Protein AF-A0A9D6L7Z1-F1 (afdb_monomer)

Mean predicted aligned error: 3.45 Å

Structure (mmCIF, N/CA/C/O backbone):
data_AF-A0A9D6L7Z1-F1
#
_entry.id   AF-A0A9D6L7Z1-F1
#
loop_
_atom_site.group_PDB
_atom_site.id
_atom_site.type_symbol
_atom_site.label_atom_id
_atom_site.label_alt_id
_atom_site.label_comp_id
_atom_site.label_asym_id
_atom_site.label_entity_id
_atom_site.label_seq_id
_atom_site.pdbx_PDB_ins_code
_atom_site.Cartn_x
_atom_site.Cartn_y
_atom_site.Cartn_z
_atom_site.occupancy
_atom_site.B_iso_or_equiv
_atom_site.auth_seq_id
_atom_site.auth_comp_id
_atom_site.auth_asym_id
_atom_site.auth_atom_id
_atom_site.pdbx_PDB_model_num
ATOM 1 N N . MET A 1 1 ? -1.673 -18.788 1.145 1.00 62.75 1 MET A N 1
ATOM 2 C CA . MET A 1 1 ? -3.106 -18.421 1.260 1.00 62.75 1 MET A CA 1
ATOM 3 C C . MET A 1 1 ? -3.206 -17.259 2.240 1.00 62.75 1 MET A C 1
ATOM 5 O O . MET A 1 1 ? -2.468 -17.287 3.218 1.00 62.75 1 MET A O 1
ATOM 9 N N . LYS A 1 2 ? -4.026 -16.230 1.973 1.00 84.19 2 LYS A N 1
ATOM 10 C CA . LYS A 1 2 ? -4.143 -15.068 2.875 1.00 84.19 2 LYS A CA 1
ATOM 11 C C . LYS A 1 2 ? -4.734 -15.509 4.226 1.00 84.19 2 LYS A C 1
ATOM 13 O O . LYS A 1 2 ? -5.702 -16.272 4.204 1.00 84.19 2 LYS A O 1
ATOM 18 N N . PRO A 1 3 ? -4.199 -15.071 5.382 1.00 86.75 3 PRO A N 1
ATOM 19 C CA . PRO A 1 3 ? -4.782 -15.421 6.671 1.00 86.75 3 PRO A CA 1
ATOM 20 C C . PRO A 1 3 ? -6.172 -14.783 6.804 1.00 86.75 3 PRO A C 1
ATOM 22 O O . PRO A 1 3 ? -6.303 -13.556 6.823 1.00 86.75 3 PRO A O 1
ATOM 25 N N . GLY A 1 4 ? -7.211 -15.616 6.871 1.00 80.31 4 GLY A N 1
ATOM 26 C CA . GLY A 1 4 ? -8.593 -15.153 6.976 1.00 80.31 4 GLY A CA 1
ATOM 27 C C . GLY A 1 4 ? -8.898 -14.505 8.328 1.00 80.31 4 GLY A C 1
ATOM 28 O O . GLY A 1 4 ? -8.310 -14.858 9.349 1.00 80.31 4 GLY A O 1
ATOM 29 N N . ILE A 1 5 ? -9.854 -13.577 8.336 1.00 90.31 5 ILE A N 1
ATOM 30 C CA . ILE A 1 5 ? -10.494 -13.053 9.547 1.00 90.31 5 ILE A CA 1
ATOM 31 C C . ILE A 1 5 ? -12.009 -13.021 9.338 1.00 90.31 5 ILE A C 1
ATOM 33 O O . ILE A 1 5 ? -12.491 -1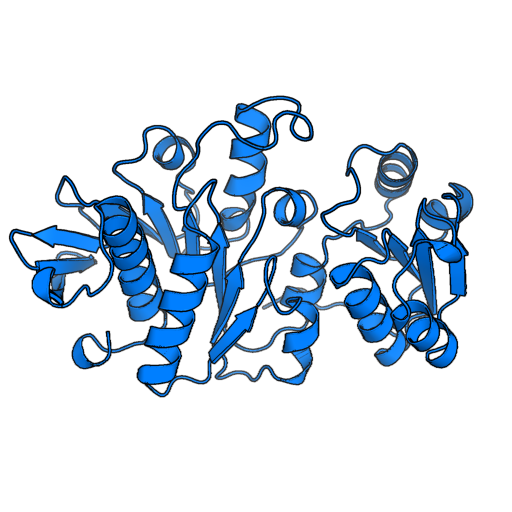2.619 8.279 1.00 90.31 5 ILE A O 1
ATOM 37 N N . LYS A 1 6 ? -12.766 -13.440 10.355 1.00 93.62 6 LYS A N 1
ATOM 38 C CA . LYS A 1 6 ? -14.223 -13.291 10.403 1.00 93.62 6 LYS A CA 1
ATOM 39 C C . LYS A 1 6 ? -14.561 -12.075 11.270 1.00 93.62 6 LYS A C 1
ATOM 41 O O . LYS A 1 6 ? -14.207 -12.067 12.446 1.00 93.62 6 LYS A O 1
ATOM 46 N N . LEU A 1 7 ? -15.206 -11.065 10.677 1.00 97.50 7 LEU A N 1
ATOM 47 C CA . LEU A 1 7 ? -15.599 -9.823 11.366 1.00 97.50 7 LEU A CA 1
ATOM 48 C C . LEU A 1 7 ? -16.952 -9.924 12.079 1.00 97.50 7 LEU A C 1
ATOM 50 O O . LEU A 1 7 ? -17.185 -9.194 13.034 1.00 97.50 7 LEU A O 1
ATOM 54 N N . GLU A 1 8 ? -17.827 -10.829 11.645 1.00 98.00 8 GLU A N 1
ATOM 55 C CA . GLU A 1 8 ? -19.147 -11.013 12.252 1.00 98.00 8 GLU A CA 1
ATOM 56 C C . GLU A 1 8 ? -19.029 -11.302 13.758 1.00 98.00 8 GLU A C 1
ATOM 58 O O . GLU A 1 8 ? -18.320 -12.224 14.174 1.00 98.00 8 GLU A O 1
ATOM 63 N N . GLY A 1 9 ? -19.713 -10.486 14.564 1.00 97.81 9 GLY A N 1
ATOM 64 C CA . GLY A 1 9 ? -19.714 -10.546 16.026 1.00 97.81 9 GLY A CA 1
ATOM 65 C C . GLY A 1 9 ? -18.452 -9.999 16.705 1.00 97.81 9 GLY A C 1
ATOM 66 O O . GLY A 1 9 ? -18.398 -9.979 17.933 1.00 97.81 9 GLY A O 1
ATOM 67 N N . LYS A 1 10 ? -17.434 -9.553 15.955 1.00 98.19 10 LYS A N 1
ATOM 68 C CA . LYS A 1 10 ? -16.227 -8.940 16.531 1.00 98.19 10 LYS A CA 1
ATOM 69 C C . LYS A 1 10 ? -16.490 -7.506 16.962 1.00 98.19 10 LYS A C 1
ATOM 71 O O . LYS A 1 10 ? -17.154 -6.756 16.251 1.00 98.19 10 LYS A O 1
ATOM 76 N N . ARG A 1 11 ? -15.907 -7.110 18.090 1.00 98.44 11 ARG A N 1
ATOM 77 C CA . ARG A 1 11 ? -15.834 -5.713 18.529 1.00 98.44 11 ARG A CA 1
ATOM 78 C C . ARG A 1 11 ? -14.678 -5.038 17.805 1.00 98.44 11 ARG A C 1
ATOM 80 O O . ARG A 1 11 ? -13.523 -5.430 17.995 1.00 98.44 11 ARG A O 1
ATOM 87 N N . VAL A 1 12 ? -15.004 -4.090 16.933 1.00 98.75 12 VAL A N 1
ATOM 88 C CA . VAL A 1 12 ? -14.027 -3.379 16.106 1.00 98.75 12 VAL A CA 1
ATOM 89 C C . VAL A 1 12 ? -14.049 -1.904 16.465 1.00 98.75 12 VAL A C 1
ATOM 91 O O . VAL A 1 12 ? -15.078 -1.247 16.331 1.00 98.75 12 VAL A O 1
ATOM 94 N N . LEU A 1 13 ? -12.899 -1.365 16.853 1.00 98.75 13 LEU A N 1
ATOM 95 C CA . LEU A 1 13 ? -12.723 0.074 17.013 1.00 98.75 13 LEU A CA 1
ATOM 96 C C . LEU A 1 13 ? -12.047 0.660 15.782 1.00 98.75 13 LEU A C 1
ATOM 98 O O . LEU A 1 13 ? -11.005 0.173 15.359 1.00 98.75 13 LEU A O 1
ATOM 102 N N . VAL A 1 14 ? -12.602 1.729 15.229 1.00 98.62 14 VAL A N 1
ATOM 103 C CA . VAL A 1 14 ? -11.965 2.521 14.175 1.00 98.62 14 VAL A CA 1
ATOM 104 C C . VAL A 1 14 ? -11.541 3.861 14.755 1.00 98.62 14 VAL A C 1
ATOM 106 O O . VAL A 1 14 ? -12.370 4.583 15.303 1.00 98.62 14 VAL A O 1
ATOM 109 N N . VAL A 1 15 ? -10.254 4.186 14.644 1.00 98.19 15 VAL A N 1
ATOM 110 C CA . VAL A 1 15 ? -9.661 5.397 15.227 1.00 98.19 15 VAL A CA 1
ATOM 111 C C . VAL A 1 15 ? -9.303 6.380 14.114 1.00 98.19 15 VAL A C 1
ATOM 113 O O . VAL A 1 15 ? -8.518 6.059 13.216 1.00 98.19 15 VAL A O 1
ATOM 116 N N . GLY A 1 16 ? -9.869 7.584 14.193 1.00 96.62 16 GLY A N 1
ATOM 117 C CA . GLY A 1 16 ? -9.803 8.639 13.186 1.00 96.62 16 GLY A CA 1
ATOM 118 C C . GLY A 1 16 ? -10.866 8.458 12.102 1.00 96.62 16 GLY A C 1
ATOM 119 O O . GLY A 1 16 ? -10.934 7.400 11.482 1.00 96.62 16 GLY A O 1
ATOM 120 N N . LEU A 1 17 ? -11.660 9.497 11.841 1.00 95.19 17 LEU A N 1
ATOM 121 C CA . LEU A 1 17 ? -12.853 9.505 10.981 1.00 95.19 17 LEU A CA 1
ATOM 122 C C . LEU A 1 17 ? -12.726 10.470 9.797 1.00 95.19 17 LEU A C 1
ATOM 124 O O . LEU A 1 17 ? -13.699 11.039 9.302 1.00 95.19 17 LEU A O 1
ATOM 128 N N . ALA A 1 18 ? -11.508 10.595 9.272 1.00 93.06 18 ALA A N 1
ATOM 129 C CA . ALA A 1 18 ? -11.313 11.057 7.904 1.00 93.06 18 ALA A CA 1
ATOM 130 C C . ALA A 1 18 ? -11.847 10.009 6.897 1.00 93.06 18 ALA A C 1
ATOM 132 O O . ALA A 1 18 ? -12.441 8.993 7.260 1.00 93.06 18 ALA A O 1
ATOM 133 N N . ARG A 1 19 ? -11.581 10.212 5.602 1.00 93.06 19 ARG A N 1
ATOM 134 C CA . ARG A 1 19 ? -12.080 9.352 4.513 1.00 93.06 19 ARG A CA 1
ATOM 135 C C . ARG A 1 19 ? -11.830 7.847 4.728 1.00 93.06 19 ARG A C 1
ATOM 137 O O . ARG A 1 19 ? -12.739 7.044 4.544 1.00 93.06 19 ARG A O 1
ATOM 144 N N . THR A 1 20 ? -10.613 7.463 5.115 1.00 94.06 20 THR A N 1
ATOM 145 C CA . THR A 1 20 ? -10.222 6.052 5.310 1.00 94.06 20 THR A CA 1
ATOM 146 C C . THR A 1 20 ? -10.907 5.413 6.521 1.00 94.06 20 THR A C 1
ATOM 148 O O . THR A 1 20 ? -11.317 4.254 6.458 1.00 94.06 20 THR A O 1
ATOM 151 N N . GLY A 1 21 ? -11.069 6.173 7.605 1.00 96.38 21 GLY A N 1
ATOM 152 C CA . GLY A 1 21 ? -11.739 5.711 8.816 1.00 96.38 21 GLY A CA 1
ATOM 153 C C . GLY A 1 21 ? -13.217 5.440 8.592 1.00 96.38 21 GLY A C 1
ATOM 154 O O . GLY A 1 21 ? -13.691 4.344 8.880 1.00 96.38 21 GLY A O 1
ATOM 155 N N . VAL A 1 22 ? -13.925 6.392 7.976 1.00 96.56 22 VAL A N 1
ATOM 156 C CA . VAL A 1 22 ? -15.344 6.222 7.625 1.00 96.56 22 VAL A CA 1
ATOM 157 C C . VAL A 1 22 ? -15.540 4.976 6.756 1.00 96.56 22 VAL A C 1
ATOM 159 O O . VAL A 1 22 ? -16.360 4.119 7.082 1.00 96.56 22 VAL A O 1
ATOM 162 N N . ALA A 1 23 ? -14.730 4.814 5.703 1.00 97.00 23 ALA A N 1
ATOM 163 C CA . ALA A 1 23 ? -14.803 3.645 4.828 1.00 97.00 23 ALA A CA 1
ATOM 164 C C . ALA A 1 23 ? -14.547 2.322 5.578 1.00 97.00 23 ALA A C 1
ATOM 166 O O . ALA A 1 23 ? -15.254 1.341 5.352 1.00 97.00 23 ALA A O 1
ATOM 167 N N . SER A 1 24 ? -13.579 2.298 6.499 1.00 98.12 24 SER A N 1
ATOM 168 C CA . SER A 1 24 ? -13.260 1.110 7.304 1.00 98.12 24 SER A CA 1
ATOM 169 C C . SER A 1 24 ? -14.384 0.749 8.277 1.00 98.12 24 SER A C 1
ATOM 171 O O . SER A 1 24 ? -14.729 -0.424 8.416 1.00 98.12 24 SER A O 1
ATOM 173 N N . ALA A 1 25 ? -14.985 1.746 8.931 1.00 98.44 25 ALA A N 1
ATOM 174 C CA . ALA A 1 25 ? -16.083 1.541 9.870 1.00 98.44 25 ALA A CA 1
ATOM 175 C C . ALA A 1 25 ? -17.325 0.979 9.168 1.00 98.44 25 ALA A C 1
ATOM 177 O O . ALA A 1 25 ? -17.865 -0.039 9.605 1.00 98.44 25 ALA A O 1
ATOM 178 N N . LEU A 1 26 ? -17.716 1.574 8.035 1.00 98.25 26 LEU A N 1
ATOM 179 C CA . LEU A 1 26 ? -18.824 1.081 7.211 1.00 98.25 26 LEU A CA 1
ATOM 180 C C . LEU A 1 26 ? -18.564 -0.341 6.706 1.00 98.25 26 LEU A C 1
ATOM 182 O O . LEU A 1 26 ? -19.444 -1.197 6.778 1.00 98.25 26 LEU A O 1
ATOM 186 N N . PHE A 1 27 ? -17.342 -0.619 6.244 1.00 98.38 27 PHE A N 1
ATOM 187 C CA . PHE A 1 27 ? -16.952 -1.945 5.772 1.00 98.38 27 PHE A CA 1
ATOM 188 C C . PHE A 1 27 ? -17.096 -3.024 6.852 1.00 98.38 27 PHE A C 1
ATOM 190 O O . PHE A 1 27 ? -17.615 -4.112 6.577 1.00 98.38 27 PHE A O 1
ATOM 197 N N . CYS A 1 28 ? -16.636 -2.731 8.072 1.00 98.56 28 CYS A N 1
ATOM 198 C CA . CYS A 1 28 ? -16.734 -3.640 9.210 1.00 98.56 28 CYS A CA 1
ATOM 199 C C . CYS A 1 28 ? -18.192 -3.845 9.642 1.00 98.56 28 CYS A C 1
ATOM 201 O O . CYS A 1 28 ? -18.609 -4.989 9.839 1.00 98.56 28 CYS A O 1
ATOM 203 N N . ALA A 1 29 ? -18.979 -2.767 9.728 1.00 98.38 29 ALA A N 1
ATOM 204 C CA . ALA A 1 29 ? -20.394 -2.826 10.096 1.00 98.38 29 ALA A CA 1
ATOM 205 C C . ALA A 1 29 ? -21.203 -3.662 9.091 1.00 98.38 29 ALA A C 1
ATOM 207 O O . ALA A 1 29 ? -21.938 -4.568 9.482 1.00 98.38 29 ALA A O 1
ATOM 208 N N . ALA A 1 30 ? -20.971 -3.465 7.787 1.00 98.00 30 ALA A N 1
ATOM 209 C CA . ALA A 1 30 ? -21.598 -4.248 6.719 1.00 98.00 30 ALA A CA 1
ATOM 210 C C . ALA A 1 30 ? -21.264 -5.754 6.774 1.00 98.00 30 ALA A C 1
ATOM 212 O O . ALA A 1 30 ? -21.949 -6.567 6.157 1.00 98.00 30 ALA A O 1
ATOM 213 N N . ARG A 1 31 ? -20.220 -6.143 7.518 1.00 98.00 31 ARG A N 1
ATOM 214 C CA . ARG A 1 31 ? -19.792 -7.536 7.740 1.00 98.00 31 ARG A CA 1
ATOM 215 C C . ARG A 1 31 ? -20.169 -8.066 9.125 1.00 98.00 31 ARG A C 1
ATOM 217 O O . ARG A 1 31 ? -19.638 -9.090 9.553 1.00 98.00 31 ARG A O 1
ATOM 224 N N . GLY A 1 32 ? -21.086 -7.383 9.810 1.00 98.12 32 GLY A N 1
ATOM 225 C CA . GLY A 1 32 ? -21.661 -7.819 11.079 1.00 98.12 32 GLY A CA 1
ATOM 226 C C . GLY A 1 32 ? -20.764 -7.592 12.295 1.00 98.12 32 GLY A C 1
ATOM 227 O O . GLY A 1 32 ? -20.985 -8.233 13.321 1.00 98.12 32 GLY A O 1
ATOM 228 N N . ALA A 1 33 ? -19.739 -6.740 12.200 1.00 98.62 33 ALA A N 1
ATOM 229 C CA . ALA A 1 33 ? -18.967 -6.335 13.371 1.00 98.62 33 ALA A CA 1
ATOM 230 C C . ALA A 1 33 ? -19.767 -5.363 14.255 1.00 98.62 33 ALA A C 1
ATOM 232 O O . ALA A 1 33 ? -20.547 -4.548 13.762 1.00 98.62 33 ALA A O 1
ATOM 233 N N . HIS A 1 34 ? -19.509 -5.396 15.560 1.00 98.56 34 HIS A N 1
ATOM 234 C CA . HIS A 1 34 ? -19.934 -4.358 16.495 1.00 98.56 34 HIS A CA 1
ATOM 235 C C . HIS A 1 34 ? -18.908 -3.228 16.454 1.00 98.56 34 HIS A C 1
ATOM 237 O O . HIS A 1 34 ? -17.838 -3.336 17.057 1.00 98.56 34 HIS A O 1
ATOM 243 N N . VAL A 1 35 ? -19.204 -2.180 15.684 1.00 98.69 35 VAL A N 1
ATOM 244 C CA . VAL A 1 35 ? -18.238 -1.115 15.407 1.00 98.69 35 VAL A CA 1
ATOM 245 C C . VAL A 1 35 ? -18.428 0.067 16.350 1.00 98.69 35 VAL A C 1
ATOM 247 O O . VAL A 1 35 ? -19.523 0.623 16.450 1.00 98.69 35 VAL A O 1
ATOM 250 N N . THR A 1 36 ? -17.327 0.492 16.963 1.00 98.56 36 THR A N 1
ATOM 251 C CA . THR A 1 36 ? -17.187 1.813 17.580 1.00 98.56 36 THR A CA 1
ATOM 252 C C . THR A 1 36 ? -16.216 2.637 16.741 1.00 98.56 36 THR A C 1
ATOM 254 O O . THR A 1 36 ? -15.159 2.154 16.349 1.00 98.56 36 THR A O 1
ATOM 257 N N . ALA A 1 37 ? -16.555 3.883 16.455 1.00 98.19 37 ALA A N 1
ATOM 258 C CA . ALA A 1 37 ? -15.734 4.835 15.725 1.00 98.19 37 ALA A CA 1
ATOM 259 C C . ALA A 1 37 ? -15.385 6.004 16.651 1.00 98.19 37 ALA A C 1
ATOM 261 O O . ALA A 1 37 ? -16.273 6.596 17.264 1.00 98.19 37 ALA A O 1
ATOM 262 N N . THR A 1 38 ? -14.096 6.327 16.764 1.00 97.88 38 THR A N 1
ATOM 263 C CA . THR A 1 38 ? -13.608 7.389 17.649 1.00 97.88 38 THR A CA 1
ATOM 264 C C . THR A 1 38 ? -12.723 8.392 16.923 1.00 97.88 38 THR A C 1
ATOM 266 O O . THR A 1 38 ? -11.929 8.015 16.060 1.00 97.88 38 THR A O 1
ATOM 269 N N . ASP A 1 39 ? -12.846 9.667 17.285 1.00 97.19 39 ASP A N 1
ATOM 270 C CA . ASP A 1 39 ? -12.003 10.753 16.787 1.00 97.19 39 ASP A CA 1
ATOM 271 C C . ASP A 1 39 ? -11.714 11.758 17.912 1.00 97.19 39 ASP A C 1
ATOM 273 O O . ASP A 1 39 ? -12.565 12.024 18.764 1.00 97.19 39 ASP A O 1
ATOM 277 N N . GLU A 1 40 ? -10.506 12.322 17.908 1.00 95.56 40 GLU A N 1
ATOM 278 C CA . GLU A 1 40 ? -10.124 13.402 18.822 1.00 95.56 40 GLU A CA 1
ATOM 279 C C . GLU A 1 40 ? -10.970 14.656 18.571 1.00 95.56 40 GLU A C 1
ATOM 281 O O . GLU A 1 40 ? -11.286 15.402 19.497 1.00 95.56 40 GLU A O 1
ATOM 286 N N . LYS A 1 41 ? -11.386 14.870 17.320 1.00 95.75 41 LYS A N 1
ATOM 287 C CA . LYS A 1 41 ? -12.191 16.021 16.935 1.00 95.75 41 LYS A CA 1
ATOM 288 C C . LYS A 1 41 ? -13.629 15.899 17.430 1.00 95.75 41 LYS A C 1
ATOM 290 O O . LYS A 1 41 ? -14.218 14.812 17.384 1.00 95.75 41 LYS A O 1
ATOM 295 N N . PRO A 1 42 ? -14.242 17.018 17.849 1.00 95.19 42 PRO A N 1
ATOM 296 C CA . PRO A 1 42 ? -15.675 17.061 18.071 1.00 95.19 42 PRO A CA 1
ATOM 297 C C . PRO A 1 42 ? -16.422 16.911 16.742 1.00 95.19 42 PRO A C 1
ATOM 299 O O . PRO A 1 42 ? -15.902 17.198 15.664 1.00 95.19 42 PRO A O 1
ATOM 302 N N . GLU A 1 43 ? -17.689 16.518 16.829 1.00 92.94 43 GLU A N 1
ATOM 303 C CA . GLU A 1 43 ? -18.536 16.253 15.663 1.00 92.94 43 GLU A CA 1
ATOM 304 C C . GLU A 1 43 ? -18.595 17.403 14.648 1.00 92.94 43 GLU A C 1
ATOM 306 O O . GLU A 1 43 ? -18.570 17.160 13.446 1.00 92.94 43 GLU A O 1
ATOM 311 N N . ALA A 1 44 ? -18.615 18.651 15.122 1.00 92.62 44 ALA A N 1
ATOM 312 C CA . ALA A 1 44 ? -18.705 19.838 14.272 1.00 92.62 44 ALA A CA 1
ATOM 313 C C . ALA A 1 44 ? -17.517 20.009 13.301 1.00 92.62 44 ALA A C 1
ATOM 315 O O . ALA A 1 44 ? -17.621 20.766 12.338 1.00 92.62 44 ALA A O 1
ATOM 316 N N . GLU A 1 45 ? -16.396 19.329 13.550 1.00 92.50 45 GLU A N 1
ATOM 317 C CA . GLU A 1 45 ? -15.187 19.379 12.720 1.00 92.50 45 GLU A CA 1
ATOM 318 C C . GLU A 1 45 ? -15.015 18.142 11.826 1.00 92.50 45 GLU A C 1
ATOM 320 O O . GLU A 1 45 ? -14.027 18.031 11.089 1.00 92.50 45 GLU A O 1
ATOM 325 N N . LEU A 1 46 ? -1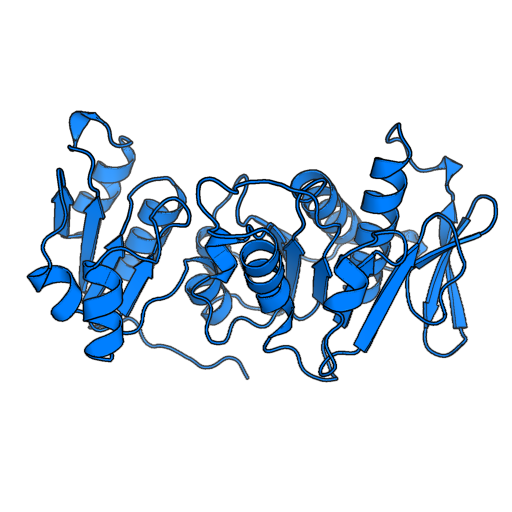5.950 17.194 11.898 1.00 90.38 46 LEU A N 1
ATOM 326 C CA . LEU A 1 46 ? -15.907 15.958 11.131 1.00 90.38 46 LEU A CA 1
ATOM 327 C C . LEU A 1 46 ? -16.681 16.073 9.810 1.00 90.38 46 LEU A C 1
ATOM 329 O O . LEU A 1 46 ? -17.547 16.936 9.652 1.00 90.38 46 LEU A O 1
ATOM 333 N N . PRO A 1 47 ? -16.380 15.207 8.824 1.00 87.00 47 PRO A N 1
ATOM 334 C CA . PRO A 1 47 ? -17.127 15.178 7.575 1.00 87.00 47 PRO A CA 1
ATOM 335 C C . PRO A 1 47 ? -18.584 14.773 7.819 1.00 87.00 47 PRO A C 1
ATOM 337 O O . PRO A 1 47 ? -18.866 13.935 8.672 1.00 87.00 47 PRO A O 1
ATOM 340 N N . THR A 1 48 ? -19.498 15.247 6.971 1.00 86.12 48 THR A N 1
ATOM 341 C CA . THR A 1 48 ? -20.918 14.838 7.002 1.00 86.12 48 THR A CA 1
ATOM 342 C C . THR A 1 48 ? -21.117 13.329 6.823 1.00 86.12 48 THR A C 1
ATOM 344 O O . THR A 1 48 ? -22.119 12.783 7.263 1.00 86.12 48 THR A O 1
ATOM 347 N N . ALA A 1 49 ? -20.136 12.628 6.246 1.00 85.75 49 ALA A N 1
ATOM 348 C CA . ALA A 1 49 ? -20.130 11.169 6.118 1.00 85.75 49 ALA A CA 1
ATOM 349 C C . ALA A 1 49 ? -20.149 10.417 7.471 1.00 85.75 49 ALA A C 1
ATOM 351 O O . ALA A 1 49 ? -20.323 9.202 7.499 1.00 85.75 49 ALA A O 1
ATOM 352 N N . VAL A 1 50 ? -19.988 11.109 8.607 1.00 87.62 50 VAL A N 1
ATOM 353 C CA . VAL A 1 50 ? -20.230 10.534 9.941 1.00 87.62 50 VAL A CA 1
ATOM 354 C C . VAL A 1 50 ? -21.708 10.172 10.151 1.00 87.62 50 VAL A C 1
ATOM 356 O O . VAL A 1 50 ? -22.000 9.229 10.886 1.00 87.62 50 VAL A O 1
ATOM 359 N N . ASP A 1 51 ? -22.647 10.830 9.469 1.00 90.81 51 ASP A N 1
ATOM 360 C CA . ASP A 1 51 ? -24.069 10.475 9.555 1.00 90.81 51 ASP A CA 1
ATOM 361 C C . ASP A 1 51 ? -24.359 9.088 8.964 1.00 90.81 51 ASP A C 1
ATOM 363 O O . ASP A 1 51 ? -25.168 8.334 9.514 1.00 90.81 51 ASP A O 1
ATOM 367 N N . ASP A 1 52 ? -23.616 8.692 7.925 1.00 94.12 52 ASP A N 1
ATOM 368 C CA . ASP A 1 52 ? -23.695 7.347 7.346 1.00 94.12 52 ASP A CA 1
ATOM 369 C C . ASP A 1 52 ? -23.282 6.272 8.366 1.00 94.12 52 ASP A C 1
ATOM 371 O O . ASP A 1 52 ? -23.836 5.171 8.380 1.00 94.12 52 ASP A O 1
ATOM 375 N N . LEU A 1 53 ? -22.349 6.594 9.274 1.00 96.12 53 LEU A N 1
ATOM 376 C CA . LEU A 1 53 ? -21.930 5.687 10.348 1.00 96.12 53 LEU A CA 1
ATOM 377 C C . LEU A 1 53 ? -23.083 5.409 11.315 1.00 96.12 53 LEU A C 1
ATOM 379 O O . LEU A 1 53 ? -23.330 4.255 11.667 1.00 96.12 53 LEU A O 1
ATOM 383 N N . ARG A 1 54 ? -23.839 6.443 11.700 1.00 93.56 54 ARG A N 1
ATOM 384 C CA . ARG A 1 54 ? -25.017 6.277 12.567 1.00 93.56 54 ARG A CA 1
ATOM 385 C C . ARG A 1 54 ? -26.094 5.447 11.894 1.00 93.56 54 ARG A C 1
ATOM 387 O O . ARG A 1 54 ? -26.651 4.550 12.523 1.00 93.56 54 ARG A O 1
ATOM 394 N N . ALA A 1 55 ? -26.362 5.725 10.619 1.00 95.56 55 ALA A N 1
ATOM 395 C CA . ALA A 1 55 ? -27.321 4.960 9.829 1.00 95.56 55 ALA A CA 1
ATOM 396 C C . ALA A 1 55 ? -26.923 3.475 9.726 1.00 95.56 55 ALA A C 1
ATOM 398 O O . ALA A 1 55 ? -27.790 2.603 9.727 1.00 95.56 55 ALA A O 1
ATOM 399 N N . ALA A 1 56 ? -25.620 3.183 9.714 1.00 96.50 56 ALA A N 1
ATOM 400 C CA . ALA A 1 56 ? -25.069 1.830 9.741 1.00 96.50 56 ALA A CA 1
ATOM 401 C C . ALA A 1 56 ? -24.991 1.198 11.151 1.00 96.50 56 ALA A C 1
ATOM 403 O O . ALA A 1 56 ? -24.479 0.087 11.288 1.00 96.50 56 ALA A O 1
ATOM 404 N N . GLY A 1 57 ? -25.481 1.872 12.199 1.00 96.81 57 GLY A N 1
ATOM 405 C CA . GLY A 1 57 ? -25.474 1.362 13.575 1.00 96.81 57 GLY A CA 1
ATOM 406 C C . GLY A 1 57 ? -24.109 1.410 14.269 1.00 96.81 57 GLY A C 1
ATOM 407 O O . GLY A 1 57 ? -23.902 0.711 15.260 1.00 96.81 57 GLY A O 1
ATOM 408 N N . VAL A 1 58 ? -23.173 2.216 13.762 1.00 98.12 58 VAL A N 1
ATOM 409 C CA . VAL A 1 58 ? -21.849 2.412 14.364 1.00 98.12 58 VAL A CA 1
ATOM 410 C C . VAL A 1 58 ? -21.965 3.326 15.586 1.00 98.12 58 VAL A C 1
ATOM 412 O O . VAL A 1 58 ? -22.527 4.420 15.508 1.00 98.12 58 VAL A O 1
ATOM 415 N N . ALA A 1 59 ? -21.398 2.903 16.717 1.00 97.81 59 ALA A N 1
ATOM 416 C CA . ALA A 1 59 ? -21.303 3.740 17.909 1.00 97.81 59 ALA A CA 1
ATOM 417 C C . ALA A 1 59 ? -20.220 4.816 17.726 1.00 97.81 59 ALA A C 1
ATOM 419 O O . ALA A 1 59 ? -19.139 4.516 17.227 1.00 97.81 59 ALA A O 1
ATOM 420 N N . LEU A 1 60 ? -20.482 6.054 18.153 1.00 97.50 60 LEU A N 1
ATOM 421 C CA . LEU A 1 60 ? -19.548 7.176 17.999 1.00 97.50 60 LEU A CA 1
ATOM 422 C C . LEU A 1 60 ? -19.007 7.661 19.348 1.00 97.50 60 LEU A C 1
ATOM 424 O O . LEU A 1 60 ? -19.756 7.828 20.310 1.00 97.50 60 LEU A O 1
ATOM 428 N N . GLU A 1 61 ? -17.704 7.924 19.393 1.00 97.06 61 GLU A N 1
ATOM 429 C CA . GLU A 1 61 ? -16.979 8.493 20.532 1.00 97.06 61 GLU A CA 1
ATOM 430 C C . GLU A 1 61 ? -16.106 9.656 20.039 1.00 97.06 61 GLU A C 1
ATOM 432 O O . GLU A 1 61 ? -15.000 9.445 19.546 1.00 97.06 61 GLU A O 1
ATOM 437 N N . LEU A 1 62 ? -16.640 10.876 20.109 1.00 96.56 62 LEU A N 1
ATOM 438 C CA . LEU A 1 62 ? -16.065 12.067 19.474 1.00 96.56 62 LEU A CA 1
ATOM 439 C C . LEU A 1 62 ? -15.599 13.084 20.521 1.00 96.56 62 LEU A C 1
ATOM 441 O O . LEU A 1 62 ? -16.152 13.138 21.621 1.00 96.56 62 LEU A O 1
ATOM 445 N N . GLY A 1 63 ? -14.635 13.930 20.157 1.00 95.69 63 GLY A N 1
ATOM 446 C CA . GLY A 1 63 ? -14.053 14.928 21.060 1.00 95.69 63 GLY A CA 1
ATOM 447 C C . GLY A 1 63 ? -13.012 14.352 22.024 1.00 95.69 63 GLY A C 1
ATOM 448 O O . GLY A 1 63 ? -12.758 14.945 23.072 1.00 95.69 63 GLY A O 1
ATOM 449 N N . GLY A 1 64 ? -12.458 13.177 21.714 1.00 94.06 64 GLY A N 1
ATOM 450 C CA . GLY A 1 64 ? -11.455 12.507 22.534 1.00 94.06 64 GLY A CA 1
ATOM 451 C C . GLY A 1 64 ? -11.532 10.984 22.465 1.00 94.06 64 GLY A C 1
ATOM 452 O O . GLY A 1 64 ? -12.444 10.405 21.878 1.00 94.06 64 GLY A O 1
ATOM 453 N N . HIS A 1 65 ? -10.562 10.340 23.113 1.00 95.56 65 HIS A N 1
ATOM 454 C CA . HIS A 1 65 ? -10.430 8.885 23.169 1.00 95.56 65 HIS A CA 1
ATOM 455 C C . HIS A 1 65 ? -10.528 8.374 24.607 1.00 95.56 65 HIS A C 1
ATOM 457 O O . HIS A 1 65 ? -9.919 8.931 25.522 1.00 95.56 65 HIS A O 1
ATOM 463 N N . ARG A 1 66 ? -11.250 7.272 24.810 1.00 95.19 66 ARG A N 1
ATOM 464 C CA . ARG A 1 66 ? -11.362 6.567 26.091 1.00 95.19 66 ARG A CA 1
ATOM 465 C C . ARG A 1 66 ? -10.504 5.309 26.063 1.00 95.19 66 ARG A C 1
ATOM 467 O O . ARG A 1 66 ? -10.747 4.396 25.278 1.00 95.19 66 ARG A O 1
ATOM 474 N N . ALA A 1 67 ? -9.536 5.220 26.974 1.00 93.75 67 ALA A N 1
ATOM 475 C CA . ALA A 1 67 ? -8.646 4.061 27.080 1.00 93.75 67 ALA A CA 1
ATO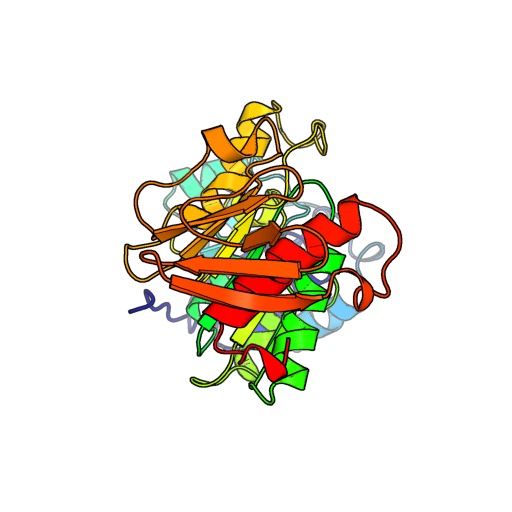M 476 C C . ALA A 1 67 ? -9.413 2.738 27.281 1.00 93.75 67 ALA A C 1
ATOM 478 O O . ALA A 1 67 ? -9.059 1.712 26.703 1.00 93.75 67 ALA A O 1
ATOM 479 N N . GLU A 1 68 ? -10.508 2.776 28.045 1.00 96.06 68 GLU A N 1
ATOM 480 C CA . GLU A 1 68 ? -11.398 1.631 28.271 1.00 96.06 68 GLU A CA 1
ATOM 481 C C . GLU A 1 68 ? -11.968 1.077 26.960 1.00 96.06 68 GLU A C 1
ATOM 483 O O . GLU A 1 68 ? -12.023 -0.140 26.773 1.00 96.06 68 GLU A O 1
ATOM 488 N N . THR A 1 69 ? -12.325 1.963 26.022 1.00 97.19 69 THR A N 1
ATOM 489 C CA . THR A 1 69 ? -12.831 1.570 24.708 1.00 97.19 69 THR A CA 1
ATOM 490 C C . THR A 1 69 ? -11.768 0.791 23.951 1.00 97.19 69 THR A C 1
ATOM 492 O O . THR A 1 69 ? -12.102 -0.254 23.414 1.00 97.19 69 THR A O 1
ATOM 495 N N . PHE A 1 70 ? -10.501 1.218 23.945 1.00 97.88 70 PHE A N 1
ATOM 496 C CA . PHE A 1 70 ? -9.412 0.529 23.235 1.00 97.88 70 PHE A CA 1
ATOM 497 C C . PHE A 1 70 ? -9.140 -0.878 23.788 1.00 97.88 70 PHE A C 1
ATOM 499 O O . PHE A 1 70 ? -8.925 -1.814 23.020 1.00 97.88 70 PHE A O 1
ATOM 506 N N . LEU A 1 71 ? -9.181 -1.046 25.111 1.00 97.44 71 LEU A N 1
ATOM 507 C CA . LEU A 1 71 ? -8.901 -2.326 25.776 1.00 97.44 71 LEU A CA 1
ATOM 508 C C . LEU A 1 71 ? -10.031 -3.355 25.617 1.00 97.44 71 LEU A C 1
ATOM 510 O O . LEU A 1 71 ? -9.808 -4.554 25.772 1.00 97.44 71 LEU A O 1
ATOM 514 N N . ALA A 1 72 ? -11.243 -2.901 25.304 1.00 96.81 72 ALA A N 1
ATOM 515 C CA . ALA A 1 72 ? -12.427 -3.742 25.173 1.00 96.81 72 ALA A CA 1
ATOM 516 C C . ALA A 1 72 ? -12.683 -4.238 23.736 1.00 96.81 72 ALA A C 1
ATOM 518 O O . ALA A 1 72 ? -13.803 -4.653 23.438 1.00 96.81 72 ALA A O 1
ATOM 519 N N . GLN A 1 73 ? -11.699 -4.190 22.837 1.00 97.94 73 GLN A N 1
ATOM 520 C CA . GLN A 1 73 ? -11.882 -4.538 21.421 1.00 97.94 73 GLN A CA 1
ATOM 521 C C . GLN A 1 73 ? -11.215 -5.855 21.067 1.00 97.94 73 GLN A C 1
ATOM 523 O O . GLN A 1 73 ? -10.246 -6.269 21.694 1.00 97.94 73 GLN A O 1
ATOM 528 N N . ASP A 1 74 ? -11.715 -6.489 20.011 1.00 97.88 74 ASP A N 1
ATOM 529 C CA . ASP A 1 74 ? -11.054 -7.648 19.415 1.00 97.88 74 ASP A CA 1
ATOM 530 C C . ASP A 1 74 ? -10.086 -7.216 18.300 1.00 97.88 74 ASP A C 1
ATOM 532 O O . ASP A 1 74 ? -9.120 -7.919 18.001 1.00 97.88 74 ASP A O 1
ATOM 536 N N . LEU A 1 75 ? -10.355 -6.064 17.676 1.00 98.31 75 LEU A N 1
ATOM 537 C CA . LEU A 1 75 ? -9.563 -5.477 16.600 1.00 98.31 75 LEU A CA 1
ATOM 538 C C . LEU A 1 75 ? -9.692 -3.951 16.615 1.00 98.31 75 LEU A C 1
ATOM 540 O O . LEU A 1 75 ? -10.785 -3.412 16.770 1.00 98.31 75 LEU A O 1
ATOM 544 N N . ILE A 1 76 ? -8.583 -3.260 16.384 1.00 98.56 76 ILE A N 1
ATOM 545 C CA . ILE A 1 76 ? -8.535 -1.814 16.197 1.00 98.56 76 ILE A CA 1
ATOM 546 C C . ILE A 1 76 ? -8.008 -1.514 14.795 1.00 98.56 76 ILE A C 1
ATOM 548 O O . ILE A 1 76 ? -6.967 -2.035 14.399 1.00 98.56 76 ILE A O 1
ATOM 552 N N . ILE A 1 77 ? -8.712 -0.658 14.058 1.00 98.38 77 ILE A N 1
ATOM 553 C CA . ILE A 1 77 ? -8.293 -0.128 12.763 1.00 98.38 77 ILE A CA 1
ATOM 554 C C . ILE A 1 77 ? -7.832 1.313 12.952 1.00 98.38 77 ILE A C 1
ATOM 556 O O . ILE A 1 77 ? -8.618 2.200 13.286 1.00 98.38 77 ILE A O 1
ATOM 560 N N . GLN A 1 78 ? -6.545 1.539 12.735 1.00 96.94 78 GLN A N 1
ATOM 561 C CA . GLN A 1 78 ? -5.905 2.837 12.847 1.00 96.94 78 GLN A CA 1
ATOM 562 C C . GLN A 1 78 ? -5.908 3.550 11.490 1.00 96.94 78 GLN A C 1
ATOM 564 O O . GLN A 1 78 ? -5.367 3.046 10.500 1.00 96.94 78 GLN A O 1
ATOM 569 N N . SER A 1 79 ? -6.471 4.760 11.447 1.00 94.69 79 SER A N 1
ATOM 570 C CA . SER A 1 79 ? -6.321 5.643 10.291 1.00 94.69 79 SER A CA 1
ATOM 571 C C . SER A 1 79 ? -4.883 6.179 10.178 1.00 94.69 79 SER A C 1
ATOM 573 O O . SER A 1 79 ? -4.277 6.499 11.198 1.00 94.69 79 SER A O 1
ATOM 575 N N . PRO A 1 80 ? -4.344 6.397 8.961 1.00 89.94 80 PRO A N 1
ATOM 576 C CA . PRO A 1 80 ? -2.943 6.812 8.767 1.00 89.94 80 PRO A CA 1
ATOM 577 C C . PRO A 1 80 ? -2.581 8.143 9.447 1.00 89.94 80 PRO A C 1
ATOM 579 O O . PRO A 1 80 ? -1.463 8.351 9.911 1.00 89.94 80 PRO A O 1
ATOM 582 N N . GLY A 1 81 ? -3.547 9.062 9.524 1.00 90.12 81 GLY A N 1
ATOM 583 C CA . GLY A 1 81 ? -3.367 10.361 10.170 1.00 90.12 81 GLY A CA 1
ATOM 584 C C . GLY A 1 81 ? -3.259 10.294 11.695 1.00 90.12 81 GLY A C 1
ATOM 585 O O . GLY A 1 81 ? -2.840 11.277 12.295 1.00 90.12 81 GLY A O 1
ATOM 586 N N . VAL A 1 82 ? -3.576 9.163 12.324 1.00 92.88 82 VAL A N 1
ATOM 587 C CA . VAL A 1 82 ? -3.543 9.005 13.784 1.00 92.88 82 VAL A CA 1
ATOM 588 C C . VAL A 1 82 ? -2.165 8.472 14.209 1.00 92.88 82 VAL A C 1
ATOM 590 O O . VAL A 1 82 ? -1.721 7.488 13.618 1.00 92.88 82 VAL A O 1
ATOM 593 N N . PRO A 1 83 ? -1.470 9.077 15.191 1.00 90.69 83 PRO A N 1
ATOM 594 C CA . PRO A 1 83 ? -0.163 8.598 15.659 1.00 90.69 83 PRO A CA 1
ATOM 595 C C . PRO A 1 83 ? -0.215 7.181 16.252 1.00 90.69 83 PRO A C 1
ATOM 597 O O . PRO A 1 83 ? -1.086 6.872 17.066 1.00 90.69 83 PRO A O 1
ATOM 600 N N . ALA A 1 84 ? 0.723 6.310 15.869 1.00 87.81 84 ALA A N 1
ATOM 601 C CA . ALA A 1 84 ? 0.756 4.912 16.311 1.00 87.81 84 ALA A CA 1
ATOM 602 C C . ALA A 1 84 ? 1.252 4.743 17.756 1.00 87.81 84 ALA A C 1
ATOM 604 O O . ALA A 1 84 ? 1.058 3.677 18.355 1.00 87.81 84 ALA A O 1
ATOM 605 N N . GLU A 1 85 ? 1.874 5.788 18.298 1.00 87.56 85 GLU A N 1
ATOM 606 C CA . GLU A 1 85 ? 2.541 5.858 19.597 1.00 87.56 85 GLU A CA 1
ATOM 607 C C . GLU A 1 85 ? 1.610 6.311 20.727 1.00 87.56 85 GLU A C 1
ATOM 609 O O . GLU A 1 85 ? 2.033 6.331 21.882 1.00 87.56 85 GLU A O 1
ATOM 614 N N . MET A 1 86 ? 0.353 6.669 20.429 1.00 92.50 86 MET A N 1
ATOM 615 C CA . MET A 1 86 ? -0.612 7.059 21.461 1.00 92.50 86 MET A CA 1
ATOM 616 C C . MET A 1 86 ? -0.710 5.981 22.544 1.00 92.50 86 MET A C 1
ATOM 618 O O . MET A 1 86 ? -0.808 4.787 22.242 1.00 92.50 86 MET A O 1
ATOM 622 N N . GLU A 1 87 ? -0.774 6.407 23.806 1.00 94.19 87 GLU A N 1
ATOM 623 C CA . GLU A 1 87 ? -0.816 5.504 24.963 1.00 94.19 87 GLU A CA 1
ATOM 624 C C . GLU A 1 87 ? -1.940 4.464 24.854 1.00 94.19 87 GLU A C 1
ATOM 626 O O . GLU A 1 87 ? -1.753 3.303 25.213 1.00 94.19 87 GLU A O 1
ATOM 631 N N . CYS A 1 88 ? -3.079 4.846 24.269 1.00 95.56 88 CYS A N 1
ATOM 632 C CA . CYS A 1 88 ? -4.214 3.954 24.040 1.00 95.56 88 CYS A CA 1
ATOM 633 C C . CYS A 1 88 ? -3.871 2.782 23.097 1.00 95.56 88 CYS A C 1
ATOM 635 O O . CYS A 1 88 ? -4.262 1.646 23.368 1.00 95.56 88 CYS A O 1
ATOM 637 N N . PHE A 1 89 ? -3.103 3.014 22.022 1.00 95.75 89 PHE A N 1
ATOM 638 C CA . PHE A 1 89 ? -2.645 1.934 21.139 1.00 95.75 89 PHE A CA 1
ATOM 639 C C . PHE A 1 89 ? -1.587 1.063 21.807 1.00 95.75 89 PHE A C 1
ATOM 641 O O . PHE A 1 89 ? -1.614 -0.156 21.649 1.00 95.75 89 PHE A O 1
ATOM 648 N N . VAL A 1 90 ? -0.659 1.667 22.554 1.00 94.19 90 VAL A N 1
ATOM 649 C CA . VAL A 1 90 ? 0.366 0.923 23.300 1.00 94.19 90 VAL A CA 1
ATOM 650 C C . VAL A 1 90 ? -0.295 -0.009 24.319 1.00 94.19 90 VAL A C 1
ATOM 652 O O . VAL A 1 90 ? 0.012 -1.201 24.350 1.00 94.19 90 VAL A O 1
ATOM 655 N N . ALA A 1 91 ? -1.258 0.499 25.092 1.00 95.50 91 ALA A N 1
ATOM 656 C CA . ALA A 1 91 ? -2.022 -0.287 26.054 1.00 95.50 91 ALA A CA 1
ATOM 657 C C . ALA A 1 91 ? -2.810 -1.422 25.378 1.00 95.50 91 ALA A C 1
ATOM 659 O O . ALA A 1 91 ? -2.751 -2.561 25.840 1.00 95.50 91 ALA A O 1
ATOM 660 N N . ALA A 1 92 ? -3.480 -1.142 24.255 1.00 96.94 92 ALA A N 1
ATOM 661 C CA . ALA A 1 92 ? -4.208 -2.149 23.484 1.00 96.94 92 ALA A CA 1
ATOM 662 C C . ALA A 1 92 ? -3.292 -3.280 22.988 1.00 96.94 92 ALA A C 1
ATOM 664 O O . ALA A 1 92 ? -3.590 -4.455 23.207 1.00 96.94 92 ALA A O 1
ATOM 665 N N . ARG A 1 93 ? -2.138 -2.944 22.391 1.00 95.25 93 ARG A N 1
ATOM 666 C CA . ARG A 1 93 ? -1.156 -3.942 21.931 1.00 95.25 93 ARG A CA 1
ATOM 667 C C . ARG A 1 93 ? -0.617 -4.782 23.092 1.00 95.25 93 ARG A C 1
ATOM 669 O O . ARG A 1 93 ? -0.544 -6.001 22.966 1.00 95.25 93 ARG A O 1
ATOM 676 N N . ASN A 1 94 ? -0.304 -4.161 24.232 1.00 95.44 94 ASN A N 1
ATOM 677 C CA . ASN A 1 94 ? 0.157 -4.866 25.437 1.00 95.44 94 ASN A CA 1
ATOM 678 C C . ASN A 1 94 ? -0.907 -5.813 26.016 1.00 95.44 94 ASN A C 1
ATOM 680 O O . ASN A 1 94 ? -0.5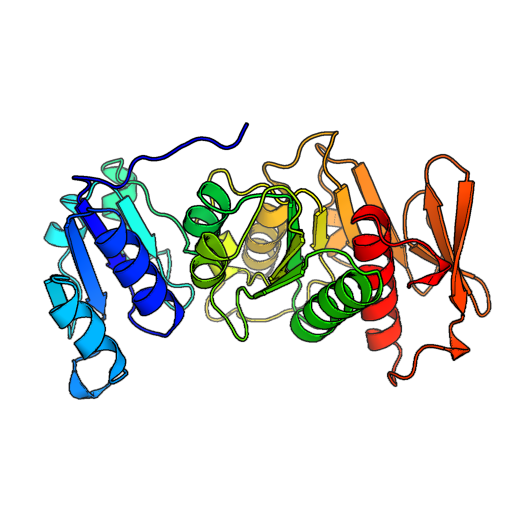65 -6.846 26.585 1.00 95.44 94 ASN A O 1
ATOM 684 N N . ALA A 1 95 ? -2.188 -5.485 25.846 1.00 96.31 95 ALA A N 1
ATOM 685 C CA . ALA A 1 95 ? -3.312 -6.344 26.209 1.00 96.31 95 ALA A CA 1
ATOM 686 C C . ALA A 1 95 ? -3.619 -7.436 25.160 1.00 96.31 95 ALA A C 1
ATOM 688 O O . ALA A 1 95 ? -4.562 -8.205 25.333 1.00 96.31 95 ALA A O 1
ATOM 689 N N . GLY A 1 96 ? -2.840 -7.522 24.075 1.00 95.88 96 GLY A N 1
ATOM 690 C CA . GLY A 1 96 ? -3.026 -8.504 23.006 1.00 95.88 96 GLY A CA 1
ATOM 691 C C . GLY A 1 96 ? -4.119 -8.145 21.995 1.00 95.88 96 GLY A C 1
ATOM 692 O O . GLY A 1 96 ? -4.492 -8.991 21.182 1.00 95.88 96 GLY A O 1
ATOM 693 N N . VAL A 1 97 ? -4.630 -6.911 22.014 1.00 97.19 97 VAL A N 1
ATOM 694 C CA . VAL A 1 97 ? -5.593 -6.430 21.018 1.00 97.19 97 VAL A CA 1
ATOM 695 C C . VAL A 1 97 ? -4.864 -6.166 19.702 1.00 97.19 97 VAL A C 1
ATOM 697 O O . VAL 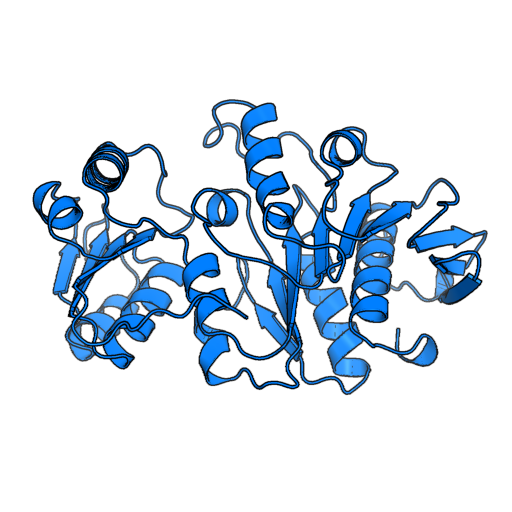A 1 97 ? -3.855 -5.457 19.658 1.00 97.19 97 VAL A O 1
ATOM 700 N N . ALA A 1 98 ? -5.382 -6.724 18.607 1.00 95.88 98 ALA A N 1
ATOM 701 C CA . ALA A 1 98 ? -4.822 -6.494 17.282 1.00 95.88 98 ALA A CA 1
ATOM 702 C C . ALA A 1 98 ? -5.034 -5.033 16.858 1.00 95.88 98 ALA A C 1
ATOM 704 O O . ALA A 1 98 ? -6.156 -4.534 16.899 1.00 95.88 98 ALA A O 1
ATOM 705 N N . VAL A 1 99 ? -3.969 -4.365 16.410 1.00 97.38 99 VAL A N 1
ATOM 706 C CA . VAL A 1 99 ? -4.028 -3.006 15.853 1.00 97.38 99 VAL A CA 1
ATOM 707 C C . VAL A 1 99 ? -3.517 -3.054 14.425 1.00 97.38 99 VAL A C 1
ATOM 709 O O . VAL A 1 99 ? -2.343 -3.352 14.210 1.00 97.38 99 VAL A O 1
ATOM 712 N N . TRP A 1 100 ? -4.394 -2.776 13.467 1.00 97.62 100 TRP A N 1
ATOM 713 C CA . TRP A 1 100 ? -4.105 -2.841 12.040 1.00 97.62 100 TRP A CA 1
ATOM 714 C C . TRP A 1 100 ? -4.287 -1.489 11.371 1.00 97.62 100 TRP A C 1
ATOM 716 O O . TRP A 1 100 ? -5.144 -0.698 11.763 1.00 97.62 100 TRP A O 1
ATOM 726 N N . SER A 1 101 ? -3.537 -1.258 10.301 1.00 97.12 101 SER A N 1
ATOM 727 C CA . SER A 1 101 ? -3.872 -0.211 9.345 1.00 97.12 101 SER A CA 1
ATOM 728 C C . SER A 1 101 ? -5.043 -0.640 8.459 1.00 97.12 101 SER A C 1
ATOM 730 O O . SER A 1 101 ? -5.367 -1.824 8.319 1.00 97.12 101 SER A O 1
ATOM 732 N N . GLU A 1 102 ? -5.673 0.328 7.800 1.00 97.25 102 GLU A N 1
ATOM 733 C CA . GLU A 1 102 ? -6.726 0.035 6.825 1.00 97.25 102 GLU A CA 1
ATOM 734 C C . GLU A 1 102 ? -6.229 -0.835 5.655 1.00 97.25 102 GLU A C 1
ATOM 736 O O . GLU A 1 102 ? -6.968 -1.704 5.195 1.00 97.25 102 GLU A O 1
ATOM 741 N N . VAL A 1 103 ? -4.973 -0.688 5.217 1.00 97.88 103 VAL A N 1
ATOM 742 C CA . VAL A 1 103 ? -4.429 -1.492 4.107 1.00 97.88 103 VAL A CA 1
ATOM 743 C C . VAL A 1 103 ? -4.235 -2.962 4.485 1.00 97.88 103 VAL A C 1
ATOM 745 O O . VAL A 1 103 ? -4.433 -3.834 3.641 1.00 97.88 103 VAL A O 1
ATOM 748 N N . GLU A 1 104 ? -3.912 -3.254 5.749 1.00 98.12 104 GLU A N 1
ATOM 749 C CA . GLU A 1 104 ? -3.862 -4.621 6.283 1.00 98.12 104 GLU A CA 1
ATOM 750 C C . GLU A 1 104 ? -5.257 -5.253 6.265 1.00 98.12 104 GLU A C 1
ATOM 752 O O . GLU A 1 104 ? -5.426 -6.370 5.767 1.00 98.12 104 GLU A O 1
ATOM 757 N N . LEU A 1 105 ? -6.269 -4.520 6.750 1.00 98.00 105 LEU A N 1
ATOM 758 C CA . LEU A 1 105 ? -7.658 -4.972 6.705 1.00 98.00 105 LEU A CA 1
ATOM 759 C C . LEU A 1 105 ? -8.102 -5.212 5.257 1.00 98.00 105 LEU A C 1
ATOM 761 O O . LEU A 1 105 ? -8.594 -6.293 4.939 1.00 98.00 105 LEU A O 1
ATOM 765 N N . ALA A 1 106 ? -7.890 -4.244 4.367 1.00 97.75 106 ALA A N 1
ATOM 766 C CA . ALA A 1 106 ? -8.304 -4.336 2.974 1.00 97.75 106 ALA A CA 1
ATOM 767 C C . ALA A 1 106 ? -7.644 -5.517 2.256 1.00 97.75 106 ALA A C 1
ATOM 769 O O . ALA A 1 106 ? -8.332 -6.301 1.603 1.00 97.75 106 ALA A O 1
ATOM 770 N N . TRP A 1 107 ? -6.333 -5.713 2.420 1.00 97.88 107 TRP A N 1
ATOM 771 C CA . TRP A 1 107 ? -5.609 -6.803 1.763 1.00 97.88 107 TRP A CA 1
ATOM 772 C C . TRP A 1 107 ? -6.141 -8.191 2.123 1.00 97.88 107 TRP A C 1
ATOM 774 O O . TRP A 1 107 ? -6.190 -9.060 1.244 1.00 97.88 107 TRP A O 1
ATOM 784 N N . ARG A 1 108 ? -6.580 -8.396 3.372 1.00 97.38 108 ARG A N 1
ATOM 785 C CA . ARG A 1 108 ? -7.154 -9.674 3.831 1.00 97.38 108 ARG A CA 1
ATOM 786 C C . ARG A 1 108 ? -8.441 -10.046 3.104 1.00 97.38 108 ARG A C 1
ATOM 788 O O . ARG A 1 108 ? -8.707 -11.234 2.941 1.00 97.38 108 ARG A O 1
ATOM 795 N N . PHE A 1 109 ? -9.211 -9.055 2.655 1.00 97.56 109 PHE A N 1
ATOM 796 C CA . PHE A 1 109 ? -10.468 -9.271 1.936 1.00 97.56 109 PHE A CA 1
ATOM 797 C C . PHE A 1 109 ? -10.363 -9.060 0.421 1.00 97.56 109 PHE A C 1
ATOM 799 O O . PHE A 1 109 ? -11.196 -9.586 -0.317 1.00 97.56 109 PHE A O 1
ATOM 806 N N . LEU A 1 110 ? -9.352 -8.331 -0.058 1.00 97.00 110 LEU A N 1
ATOM 807 C CA . LEU A 1 110 ? -9.100 -8.153 -1.486 1.00 97.00 110 LEU A CA 1
ATOM 808 C C . LEU A 1 110 ? -8.883 -9.501 -2.177 1.00 97.00 110 LEU A C 1
ATOM 810 O O . LEU A 1 110 ? -8.092 -10.338 -1.726 1.00 97.00 110 LEU A O 1
ATOM 814 N N . ARG A 1 111 ? -9.540 -9.677 -3.320 1.00 97.06 111 ARG A N 1
ATOM 815 C CA . ARG A 1 111 ? -9.337 -10.808 -4.229 1.00 97.06 111 ARG A CA 1
ATOM 816 C C . ARG A 1 111 ? -8.359 -10.427 -5.341 1.00 97.06 111 ARG A C 1
ATOM 818 O O . ARG A 1 111 ? -8.169 -9.246 -5.624 1.00 97.06 111 ARG A O 1
ATOM 825 N N . GLY A 1 112 ? -7.750 -11.437 -5.958 1.00 97.31 112 GLY A N 1
ATOM 826 C CA . GLY A 1 112 ? -6.731 -11.236 -6.988 1.00 97.31 112 GLY A CA 1
ATOM 827 C C . GLY A 1 112 ? -5.376 -10.827 -6.405 1.00 97.31 112 GLY A C 1
ATOM 828 O O . GLY A 1 112 ? -5.072 -11.152 -5.252 1.00 97.31 112 GLY A O 1
ATOM 829 N N . ARG A 1 113 ? -4.564 -10.145 -7.218 1.00 98.25 113 ARG A N 1
ATOM 830 C CA . ARG A 1 113 ? -3.191 -9.739 -6.873 1.00 98.25 113 ARG A CA 1
ATOM 831 C C . ARG A 1 113 ? -3.144 -8.275 -6.445 1.00 98.25 113 ARG A C 1
ATOM 833 O O . ARG A 1 113 ? -3.912 -7.451 -6.944 1.00 98.25 113 ARG A O 1
ATOM 840 N N . LEU A 1 114 ? -2.215 -7.949 -5.554 1.00 98.75 114 LEU A N 1
ATOM 841 C CA . LEU A 1 114 ? -1.935 -6.590 -5.101 1.00 98.75 114 LEU A CA 1
ATOM 842 C C . LEU A 1 114 ? -0.573 -6.112 -5.619 1.00 98.75 114 LEU A C 1
ATOM 844 O O . LEU A 1 114 ? 0.449 -6.754 -5.389 1.00 98.75 114 LEU A O 1
ATOM 848 N N . ILE A 1 115 ? -0.571 -4.939 -6.247 1.00 98.88 115 ILE A N 1
ATOM 849 C CA . ILE A 1 115 ? 0.616 -4.166 -6.602 1.00 98.88 115 ILE A CA 1
ATOM 850 C C . ILE A 1 115 ? 0.660 -2.946 -5.684 1.00 98.88 115 ILE A C 1
ATOM 852 O O . ILE A 1 115 ? -0.243 -2.117 -5.725 1.00 98.88 115 ILE A O 1
ATOM 856 N N . ALA A 1 116 ? 1.680 -2.829 -4.843 1.00 98.75 116 ALA A N 1
ATOM 857 C CA . ALA A 1 116 ? 1.795 -1.746 -3.872 1.00 98.75 116 ALA A CA 1
ATOM 858 C C . ALA A 1 116 ? 2.959 -0.812 -4.215 1.00 98.75 116 ALA A C 1
ATOM 860 O O . ALA A 1 116 ? 4.047 -1.279 -4.536 1.00 98.75 116 ALA A O 1
ATOM 861 N N . VAL A 1 117 ? 2.752 0.503 -4.123 1.00 98.88 117 VAL A N 1
ATOM 862 C CA . VAL A 1 117 ? 3.759 1.519 -4.463 1.00 98.88 117 VAL A CA 1
ATOM 863 C C . VAL A 1 117 ? 4.006 2.443 -3.275 1.00 98.88 117 VAL A C 1
ATOM 865 O O . VAL A 1 117 ? 3.084 3.086 -2.774 1.00 98.88 117 VAL A O 1
ATOM 868 N N . THR A 1 118 ? 5.265 2.568 -2.857 1.00 98.56 118 THR A N 1
ATOM 869 C CA . THR A 1 118 ? 5.705 3.534 -1.844 1.00 98.56 118 THR A CA 1
ATOM 870 C C . THR A 1 118 ? 6.953 4.316 -2.272 1.00 98.56 118 THR A C 1
ATOM 872 O O . THR A 1 118 ? 7.560 4.087 -3.315 1.00 98.56 118 THR A O 1
ATOM 875 N N . GLY A 1 119 ? 7.314 5.306 -1.462 1.00 97.62 119 GLY A N 1
ATOM 876 C CA . GLY A 1 119 ? 8.417 6.241 -1.687 1.00 97.62 119 GLY A CA 1
ATOM 877 C C . GLY A 1 119 ? 8.184 7.571 -0.975 1.00 97.62 119 GLY A C 1
ATOM 878 O O . GLY A 1 119 ? 7.087 7.820 -0.455 1.00 97.62 119 GLY A O 1
ATOM 879 N N . SER A 1 120 ? 9.194 8.436 -0.916 1.00 96.19 120 SER A N 1
ATOM 880 C CA . SER A 1 120 ? 8.974 9.829 -0.496 1.00 96.19 120 SER A CA 1
ATOM 881 C C . SER A 1 120 ? 8.196 10.571 -1.586 1.00 96.19 120 SER A C 1
ATOM 883 O O . SER A 1 120 ? 7.098 11.065 -1.341 1.00 96.19 120 SER A O 1
ATOM 885 N N . ASN A 1 121 ? 8.658 10.487 -2.833 1.00 95.31 121 ASN A N 1
ATOM 886 C CA . ASN A 1 121 ? 8.102 11.203 -3.981 1.00 95.31 121 ASN A CA 1
ATOM 887 C C . ASN A 1 121 ? 7.707 10.259 -5.125 1.00 95.31 121 ASN A C 1
ATOM 889 O O . ASN A 1 121 ? 8.193 9.133 -5.207 1.00 95.31 121 ASN A O 1
ATOM 893 N N . GLY A 1 122 ? 6.820 10.719 -6.015 1.00 96.06 122 GLY A N 1
ATOM 894 C CA . GLY A 1 122 ? 6.441 9.996 -7.242 1.00 96.06 122 GLY A CA 1
ATOM 895 C C . GLY A 1 122 ? 5.420 8.865 -7.063 1.00 96.06 122 GLY A C 1
ATOM 896 O O . GLY A 1 122 ? 5.001 8.265 -8.053 1.00 96.06 122 GLY A O 1
ATOM 897 N N . LYS A 1 123 ? 4.975 8.599 -5.826 1.00 96.75 123 LYS A N 1
ATOM 898 C CA . LYS A 1 123 ? 4.022 7.527 -5.490 1.00 96.75 123 LYS A CA 1
ATOM 899 C C . LYS A 1 123 ? 2.733 7.605 -6.310 1.00 96.75 123 LYS A C 1
ATOM 901 O O . LYS A 1 123 ? 2.375 6.638 -6.974 1.00 96.75 123 LYS A O 1
ATOM 906 N N . THR A 1 124 ? 2.076 8.762 -6.302 1.00 96.56 124 THR A N 1
ATOM 907 C CA . THR A 1 124 ? 0.782 8.970 -6.968 1.00 96.56 124 THR A CA 1
ATOM 908 C C . THR A 1 124 ? 0.898 8.829 -8.476 1.00 96.56 124 THR A C 1
ATOM 910 O O . THR A 1 124 ? 0.129 8.090 -9.082 1.00 96.56 124 THR A O 1
ATOM 913 N N . THR A 1 125 ? 1.908 9.466 -9.076 1.00 96.44 125 THR A N 1
ATOM 914 C CA . THR A 1 125 ? 2.186 9.358 -10.513 1.00 96.44 125 THR A CA 1
ATOM 915 C C . THR A 1 125 ? 2.458 7.913 -10.912 1.00 96.44 125 THR A C 1
ATOM 917 O O . THR A 1 125 ? 1.853 7.421 -11.856 1.00 96.44 125 THR A O 1
ATOM 920 N N . THR A 1 126 ? 3.317 7.206 -10.175 1.00 98.25 126 THR A N 1
ATOM 921 C CA . THR A 1 126 ? 3.656 5.812 -10.489 1.00 98.25 126 THR A CA 1
ATOM 922 C C . THR A 1 126 ? 2.455 4.887 -10.308 1.00 98.25 126 THR A C 1
ATOM 924 O O . THR A 1 126 ? 2.179 4.078 -11.185 1.00 98.25 126 THR A O 1
ATOM 927 N N . THR A 1 127 ? 1.695 5.029 -9.220 1.00 98.50 127 THR A N 1
ATOM 928 C CA . THR A 1 127 ? 0.475 4.237 -8.968 1.00 98.50 127 THR A CA 1
ATOM 929 C C . THR A 1 127 ? -0.540 4.435 -10.097 1.00 98.50 127 THR A C 1
ATOM 931 O O . THR A 1 127 ? -1.081 3.463 -10.624 1.00 98.50 127 THR A O 1
ATOM 934 N N . ALA A 1 128 ? -0.751 5.686 -10.521 1.00 97.75 128 ALA A N 1
ATOM 935 C CA . ALA A 1 128 ? -1.631 6.010 -11.637 1.00 97.75 128 ALA A CA 1
ATOM 936 C C . ALA A 1 128 ? -1.119 5.438 -12.969 1.00 97.75 128 ALA A C 1
ATOM 938 O O . ALA A 1 128 ? -1.914 4.891 -13.728 1.00 97.75 128 ALA A O 1
ATOM 939 N N . LEU A 1 129 ? 0.190 5.511 -13.239 1.00 97.75 129 LEU A N 1
ATOM 940 C CA . LEU A 1 129 ? 0.799 4.936 -14.443 1.00 97.75 129 LEU A CA 1
ATOM 941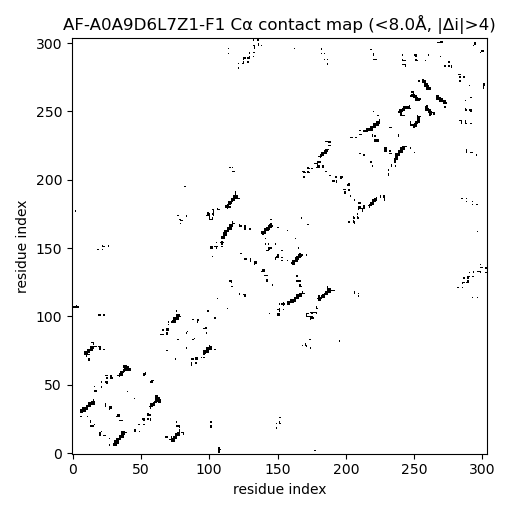 C C . LEU A 1 129 ? 0.651 3.413 -14.485 1.00 97.75 129 LEU A C 1
ATOM 943 O O . LEU A 1 129 ? 0.207 2.890 -15.500 1.00 97.75 129 LEU A O 1
ATOM 947 N N . VAL A 1 130 ? 0.949 2.705 -13.391 1.00 98.62 130 VAL A N 1
ATOM 948 C CA . VAL A 1 130 ? 0.758 1.246 -13.310 1.00 98.62 130 VAL A CA 1
ATOM 949 C C . VAL A 1 130 ? -0.702 0.892 -13.582 1.00 98.62 130 VAL A C 1
ATOM 951 O O . VAL A 1 130 ? -0.988 0.040 -14.420 1.00 98.62 130 VAL A O 1
ATOM 954 N N . GLY A 1 131 ? -1.632 1.583 -12.919 1.00 98.31 131 GLY A N 1
ATOM 955 C CA . GLY A 1 131 ? -3.061 1.376 -13.127 1.00 98.31 131 GLY A CA 1
ATOM 956 C C . GLY A 1 131 ? -3.502 1.630 -14.571 1.00 98.31 131 GLY A C 1
ATOM 957 O O . GLY A 1 131 ? -4.270 0.846 -15.130 1.00 98.31 131 GLY A O 1
ATOM 958 N N . HIS A 1 132 ? -2.993 2.700 -15.186 1.00 97.69 132 HIS A N 1
ATOM 959 C CA . HIS A 1 132 ? -3.293 3.059 -16.568 1.00 97.69 132 HIS A CA 1
ATOM 960 C C . HIS A 1 132 ? -2.767 2.014 -17.555 1.00 97.69 132 HIS A C 1
ATOM 962 O O . HIS A 1 132 ? -3.536 1.544 -18.386 1.00 97.69 132 HIS A O 1
ATOM 968 N N . ILE A 1 133 ? -1.502 1.605 -17.430 1.00 98.31 133 ILE A N 1
ATOM 969 C CA . ILE A 1 133 ? -0.879 0.606 -18.306 1.00 98.31 133 ILE A CA 1
ATOM 970 C C . ILE A 1 133 ? -1.641 -0.723 -18.234 1.00 98.31 133 ILE A C 1
ATOM 972 O O . ILE A 1 133 ? -2.028 -1.276 -19.260 1.00 98.31 133 ILE A O 1
ATOM 976 N N . LEU A 1 134 ? -1.923 -1.219 -17.024 1.00 98.69 134 LEU A N 1
ATOM 977 C CA . LEU A 1 134 ? -2.633 -2.489 -16.838 1.00 98.69 134 LEU A CA 1
ATOM 978 C C . LEU A 1 134 ? -4.063 -2.441 -17.397 1.00 98.69 134 LEU A C 1
ATOM 980 O O . LEU A 1 134 ? -4.492 -3.372 -18.077 1.00 98.69 134 LEU A O 1
ATOM 984 N N . SER A 1 135 ? -4.783 -1.341 -17.165 1.00 98.19 135 SER A N 1
ATOM 985 C CA . SER A 1 135 ? -6.133 -1.154 -17.712 1.00 98.19 135 SER A CA 1
ATOM 986 C C . SER A 1 135 ? -6.118 -1.086 -19.241 1.00 98.19 135 SER A C 1
ATOM 988 O O . SER A 1 135 ? -6.944 -1.725 -19.891 1.00 98.19 135 SER A O 1
ATOM 990 N N . SER A 1 136 ? -5.162 -0.354 -19.824 1.00 97.44 136 SER A N 1
ATOM 991 C CA . SER A 1 136 ? -4.965 -0.253 -21.277 1.00 97.44 136 SER A CA 1
ATOM 992 C C . SER A 1 136 ? -4.566 -1.592 -21.906 1.00 97.44 136 SER A C 1
ATOM 994 O O . SER A 1 136 ? -4.960 -1.879 -23.034 1.00 97.44 136 SER A O 1
ATOM 996 N N . ALA A 1 137 ? -3.877 -2.456 -21.155 1.00 97.88 137 ALA A N 1
ATOM 997 C CA . ALA A 1 137 ? -3.592 -3.839 -21.533 1.00 97.88 137 ALA A CA 1
ATOM 998 C C . ALA A 1 137 ? -4.816 -4.778 -21.439 1.00 97.88 137 ALA A C 1
ATOM 1000 O O . ALA A 1 137 ? -4.693 -5.976 -21.693 1.00 97.88 137 ALA A O 1
ATOM 1001 N N . GLY A 1 138 ? -5.994 -4.265 -21.065 1.00 98.00 138 GLY A N 1
ATOM 1002 C CA . GLY A 1 138 ? -7.226 -5.044 -20.918 1.00 98.00 138 GLY A CA 1
ATOM 1003 C C . GLY A 1 138 ? -7.289 -5.885 -19.641 1.00 98.00 138 GLY A C 1
ATOM 1004 O O . GLY A 1 138 ? -8.144 -6.765 -19.530 1.00 98.00 138 GLY A O 1
ATOM 1005 N N . LEU A 1 139 ? -6.401 -5.638 -18.673 1.00 98.44 139 LEU A N 1
ATOM 1006 C CA . LEU A 1 139 ? -6.375 -6.370 -17.409 1.00 98.44 139 LEU A CA 1
ATOM 1007 C C . LEU A 1 139 ? -7.352 -5.727 -16.408 1.00 98.44 139 LEU A C 1
ATOM 1009 O O . LEU A 1 139 ? -7.317 -4.504 -16.230 1.00 98.44 139 LEU A O 1
ATOM 1013 N N . PRO A 1 140 ? -8.207 -6.509 -15.714 1.00 98.25 140 PRO A N 1
ATOM 1014 C CA . PRO A 1 140 ? -9.122 -5.975 -14.707 1.00 98.25 140 PRO A CA 1
ATOM 1015 C C . PRO A 1 140 ? -8.349 -5.286 -13.582 1.00 98.25 140 PRO A C 1
ATOM 1017 O O . PRO A 1 140 ? -7.720 -5.944 -12.756 1.00 98.25 140 PRO A O 1
ATOM 1020 N N . THR A 1 141 ? -8.397 -3.960 -13.540 1.00 98.56 141 THR A N 1
ATOM 1021 C CA . THR A 1 141 ? -7.519 -3.164 -12.679 1.00 98.56 141 THR A CA 1
ATOM 1022 C C . THR A 1 141 ? -8.336 -2.239 -11.790 1.00 98.56 141 THR A C 1
ATOM 1024 O O . THR A 1 141 ? -9.277 -1.593 -12.247 1.00 98.56 141 THR A O 1
ATOM 1027 N N . LEU A 1 142 ? -7.971 -2.168 -10.511 1.00 98.44 142 LEU A N 1
ATOM 1028 C CA . LEU A 1 142 ? -8.519 -1.213 -9.545 1.00 98.44 142 LEU A CA 1
ATOM 1029 C C . LEU A 1 142 ? -7.372 -0.384 -8.973 1.00 98.44 142 LEU A C 1
ATOM 1031 O O . LEU A 1 142 ? -6.321 -0.938 -8.673 1.00 98.44 142 LEU A O 1
ATOM 1035 N N . VAL A 1 143 ? -7.567 0.922 -8.795 1.00 98.19 143 VAL A N 1
ATOM 1036 C CA . VAL A 1 143 ? -6.527 1.838 -8.298 1.00 98.19 143 VAL A CA 1
ATOM 1037 C C . VAL A 1 143 ? -7.025 2.555 -7.046 1.00 98.19 143 VAL A C 1
ATOM 1039 O O . VAL A 1 143 ? -8.128 3.104 -7.052 1.00 98.19 143 VAL A O 1
ATOM 1042 N N . GLY A 1 144 ? -6.227 2.563 -5.977 1.00 96.94 144 GLY A N 1
ATOM 1043 C CA . GLY A 1 144 ? -6.577 3.237 -4.723 1.00 96.94 144 GLY A CA 1
ATOM 1044 C C . GLY A 1 144 ? -5.436 3.297 -3.709 1.00 96.94 144 GLY A C 1
ATOM 1045 O O . GLY A 1 144 ? -4.264 3.314 -4.077 1.00 96.94 144 GLY A O 1
ATOM 1046 N N . GLY A 1 145 ? -5.779 3.334 -2.422 1.00 94.94 145 GLY A N 1
ATOM 1047 C CA . GLY A 1 145 ? -4.833 3.408 -1.308 1.00 94.94 145 GLY A CA 1
ATOM 1048 C C . GLY A 1 145 ? -4.798 4.788 -0.649 1.00 94.94 145 GLY A C 1
ATOM 1049 O O . GLY A 1 145 ? -5.834 5.344 -0.289 1.00 94.94 145 GLY A O 1
ATOM 1050 N N . ASN A 1 146 ? -3.594 5.318 -0.435 1.00 91.19 146 ASN A N 1
ATOM 1051 C CA . ASN A 1 146 ? -3.349 6.566 0.294 1.00 91.19 146 ASN A CA 1
ATOM 1052 C C . ASN A 1 146 ? -4.022 7.800 -0.346 1.00 91.19 146 ASN A C 1
ATOM 1054 O O . ASN A 1 146 ? -4.571 8.653 0.357 1.00 91.19 146 ASN A O 1
ATOM 1058 N N . ILE A 1 147 ? -4.017 7.893 -1.682 1.00 78.69 147 ILE A N 1
ATOM 1059 C CA . ILE A 1 147 ? -4.616 9.003 -2.438 1.00 78.69 147 ILE A CA 1
ATOM 1060 C C . ILE A 1 147 ? -5.817 8.507 -3.252 1.00 78.69 147 ILE A C 1
ATOM 1062 O O . ILE A 1 147 ? -5.812 7.413 -3.808 1.00 78.69 147 ILE A O 1
ATOM 1066 N N . GLY A 1 148 ? -6.858 9.343 -3.331 1.00 85.62 148 GLY A N 1
ATOM 1067 C CA . GLY A 1 148 ? -8.092 9.030 -4.052 1.00 85.62 148 GLY A CA 1
ATOM 1068 C C . GLY A 1 148 ? -9.014 8.106 -3.258 1.00 85.62 148 GLY A C 1
ATOM 1069 O O . GLY A 1 148 ? -9.639 8.536 -2.293 1.00 85.62 148 GLY A O 1
ATOM 1070 N N . THR A 1 149 ? -9.130 6.853 -3.673 1.00 94.12 149 THR A N 1
ATOM 1071 C CA . THR A 1 149 ? -10.080 5.895 -3.093 1.00 94.12 149 THR A CA 1
ATOM 1072 C C . THR A 1 149 ? -9.383 5.035 -2.036 1.00 94.12 149 THR A C 1
ATOM 1074 O O . THR A 1 149 ? -8.392 4.391 -2.381 1.00 94.12 149 THR A O 1
ATOM 1077 N N . PRO A 1 150 ? -9.866 4.977 -0.775 1.00 96.88 150 PRO A N 1
ATOM 1078 C CA . PRO A 1 150 ? -9.348 4.032 0.218 1.00 96.88 150 PRO A CA 1
ATOM 1079 C C . PRO A 1 150 ? -9.337 2.599 -0.323 1.00 96.88 150 PRO A C 1
ATOM 1081 O O . PRO A 1 150 ? -10.244 2.202 -1.056 1.00 96.88 150 PRO A O 1
ATOM 1084 N N . LEU A 1 151 ? -8.326 1.809 0.034 1.00 97.81 151 LEU A N 1
ATOM 1085 C CA . LEU A 1 151 ? -8.150 0.463 -0.514 1.00 97.81 151 LEU A CA 1
ATOM 1086 C C . LEU A 1 151 ? -9.312 -0.469 -0.128 1.00 97.81 151 LEU A C 1
ATOM 1088 O O . LEU A 1 151 ? -9.740 -1.302 -0.925 1.00 97.81 151 LEU A O 1
ATOM 1092 N N . ILE A 1 152 ? -9.867 -0.287 1.067 1.00 97.94 152 ILE A N 1
ATOM 1093 C CA . ILE A 1 152 ? -10.995 -1.037 1.618 1.00 97.94 152 ILE A CA 1
ATOM 1094 C C . ILE A 1 152 ? -12.260 -0.870 0.773 1.00 97.94 152 ILE A C 1
ATOM 1096 O O . ILE A 1 152 ? -13.018 -1.822 0.601 1.00 97.94 152 ILE A O 1
ATOM 1100 N N . SER A 1 153 ? -12.446 0.299 0.153 1.00 97.38 153 SER A N 1
ATOM 1101 C CA . SER A 1 153 ? -13.569 0.576 -0.751 1.00 97.38 153 SER A CA 1
ATOM 1102 C C . SER A 1 153 ? -13.495 -0.216 -2.061 1.00 97.38 153 SER A C 1
ATOM 1104 O O . SER A 1 153 ? -14.487 -0.302 -2.778 1.00 97.38 153 SER A O 1
ATOM 1106 N N . LEU A 1 154 ? -12.340 -0.806 -2.386 1.00 97.69 154 LEU A N 1
ATOM 1107 C CA . LEU A 1 154 ? -12.139 -1.604 -3.598 1.00 97.69 154 LEU A CA 1
ATOM 1108 C C . LEU A 1 154 ? -12.413 -3.097 -3.384 1.00 97.69 154 LEU A C 1
ATOM 1110 O O . LEU A 1 154 ? -12.479 -3.853 -4.354 1.00 97.69 154 LEU A O 1
ATOM 1114 N N . VAL A 1 155 ? -12.580 -3.541 -2.134 1.00 97.75 155 VAL A N 1
ATOM 1115 C CA . VAL A 1 155 ? -12.721 -4.963 -1.793 1.00 97.75 155 VAL A CA 1
ATOM 1116 C C . VAL A 1 155 ? -13.897 -5.607 -2.517 1.00 97.75 155 VAL A C 1
ATOM 1118 O O . VAL A 1 155 ? -13.713 -6.628 -3.182 1.00 97.75 155 VAL A O 1
ATOM 1121 N N . ASP A 1 156 ? -15.082 -5.004 -2.442 1.00 97.56 156 ASP A N 1
ATOM 1122 C CA . ASP A 1 156 ? -16.302 -5.588 -3.014 1.00 97.56 156 ASP A CA 1
ATOM 1123 C C . ASP A 1 156 ? -16.316 -5.543 -4.552 1.00 97.56 156 ASP A C 1
ATOM 1125 O O . ASP A 1 156 ? -17.007 -6.334 -5.194 1.00 97.56 156 ASP A O 1
ATOM 1129 N N . LEU A 1 157 ? -15.481 -4.686 -5.149 1.00 97.69 157 LEU A N 1
ATOM 1130 C CA . LEU A 1 157 ? -15.265 -4.598 -6.597 1.00 97.69 157 LEU A CA 1
ATOM 1131 C C . LEU A 1 157 ? -14.217 -5.604 -7.101 1.00 97.69 157 LEU A C 1
ATOM 1133 O O . LEU A 1 157 ? -14.180 -5.924 -8.289 1.00 97.69 157 LEU A O 1
ATOM 1137 N N . SER A 1 158 ? -13.338 -6.087 -6.219 1.00 98.06 158 SER A N 1
ATOM 1138 C CA . SER A 1 158 ? -12.234 -6.974 -6.593 1.00 98.06 158 SER A CA 1
ATOM 1139 C C . SER A 1 158 ? -12.724 -8.371 -6.957 1.00 98.06 158 SER A C 1
ATOM 1141 O O . SER A 1 158 ? -13.684 -8.864 -6.380 1.00 98.06 158 SER A O 1
ATOM 1143 N N . SER A 1 159 ? -12.039 -9.054 -7.867 1.00 98.06 159 SER A N 1
ATOM 1144 C CA . SER A 1 159 ? -12.266 -10.451 -8.255 1.00 98.06 159 SER A CA 1
ATOM 1145 C C . SER A 1 159 ? -10.937 -11.214 -8.271 1.00 98.06 159 SER A C 1
ATOM 1147 O O . SER A 1 159 ? -9.876 -10.613 -8.136 1.00 98.06 159 SER A O 1
ATOM 1149 N N . ASN A 1 160 ? -10.953 -12.532 -8.481 1.00 97.62 160 ASN A N 1
ATOM 1150 C CA . ASN A 1 160 ? -9.707 -13.308 -8.580 1.00 97.62 160 ASN A CA 1
ATOM 1151 C C . ASN A 1 160 ? -8.828 -12.907 -9.779 1.00 97.62 160 ASN A C 1
ATOM 1153 O O . ASN A 1 160 ? -7.631 -13.169 -9.754 1.00 97.62 160 ASN A O 1
ATOM 1157 N N . ALA A 1 161 ? -9.408 -12.273 -10.803 1.00 97.75 161 ALA A N 1
ATOM 1158 C CA . ALA A 1 161 ? -8.680 -11.758 -11.962 1.00 97.75 161 ALA A CA 1
ATOM 1159 C C . ALA A 1 161 ? -8.179 -10.314 -11.768 1.00 97.75 161 ALA A C 1
ATOM 1161 O O . ALA A 1 161 ? -7.506 -9.779 -12.643 1.00 97.75 161 ALA A O 1
ATOM 1162 N N . THR A 1 162 ? -8.533 -9.664 -10.656 1.00 98.38 162 THR A N 1
ATOM 1163 C CA . THR A 1 162 ? -8.235 -8.250 -10.434 1.00 98.38 162 THR A CA 1
ATOM 1164 C C . THR A 1 162 ? -6.773 -8.022 -10.053 1.00 98.38 162 THR A C 1
ATOM 1166 O O . THR A 1 162 ? -6.215 -8.736 -9.219 1.00 98.38 162 THR A O 1
ATOM 1169 N N . LEU A 1 163 ? -6.187 -6.971 -10.624 1.00 98.62 163 LEU A N 1
ATOM 1170 C CA . LEU A 1 163 ? -4.947 -6.341 -10.187 1.00 98.62 163 LEU A CA 1
ATOM 1171 C C . LEU A 1 163 ? -5.303 -5.068 -9.413 1.00 98.62 163 LEU A C 1
ATOM 1173 O O . LEU A 1 163 ? -5.711 -4.061 -9.993 1.00 98.62 163 LEU A O 1
ATOM 1177 N N . ALA A 1 164 ? -5.194 -5.118 -8.089 1.00 98.50 164 ALA A N 1
ATOM 1178 C CA . ALA A 1 164 ? -5.360 -3.938 -7.250 1.00 98.50 164 ALA A CA 1
ATOM 1179 C C . ALA A 1 164 ? -4.022 -3.195 -7.159 1.00 98.50 164 ALA A C 1
ATOM 1181 O O . ALA A 1 164 ? -3.042 -3.753 -6.675 1.00 98.50 164 ALA A O 1
ATOM 1182 N N . VAL A 1 165 ? -3.978 -1.945 -7.608 1.00 98.69 165 VAL A N 1
ATOM 1183 C CA . VAL A 1 165 ? -2.803 -1.072 -7.556 1.00 98.69 165 VAL A CA 1
ATOM 1184 C C . VAL A 1 165 ? -3.007 -0.059 -6.436 1.00 98.69 165 VAL A C 1
ATOM 1186 O O . VAL A 1 165 ? -3.924 0.762 -6.488 1.00 98.69 165 VAL A O 1
ATOM 1189 N N . ALA A 1 166 ? -2.177 -0.133 -5.402 1.00 98.38 166 ALA A N 1
ATOM 1190 C CA . ALA A 1 166 ? -2.342 0.639 -4.182 1.00 98.38 166 ALA A CA 1
ATOM 1191 C C . ALA A 1 166 ? -1.148 1.558 -3.914 1.00 98.38 166 ALA A C 1
ATOM 1193 O O . ALA A 1 166 ? -0.014 1.100 -3.774 1.00 98.38 166 ALA A O 1
ATOM 1194 N N . GLU A 1 167 ? -1.418 2.852 -3.757 1.00 98.25 167 GLU A N 1
ATOM 1195 C CA . GLU A 1 167 ? -0.462 3.778 -3.156 1.00 98.25 167 GLU A CA 1
ATOM 1196 C C . GLU A 1 167 ? -0.390 3.532 -1.642 1.00 98.25 167 GLU A C 1
ATOM 1198 O O . GLU A 1 167 ? -1.427 3.515 -0.976 1.00 98.25 167 GLU A O 1
ATOM 1203 N N . MET A 1 168 ? 0.814 3.404 -1.080 1.00 97.38 168 MET A N 1
ATOM 1204 C CA . MET A 1 168 ? 1.023 3.208 0.357 1.00 97.38 168 MET A CA 1
ATOM 1205 C C . MET A 1 168 ? 1.956 4.266 0.954 1.00 97.38 168 MET A C 1
ATOM 1207 O O . MET A 1 168 ? 3.095 4.456 0.509 1.00 97.38 168 MET A O 1
ATOM 1211 N N . SER A 1 169 ? 1.484 4.947 1.999 1.00 95.75 169 SER A N 1
ATOM 1212 C CA . SER A 1 169 ? 2.313 5.823 2.836 1.00 95.75 169 SER A CA 1
ATOM 1213 C C . SER A 1 169 ? 3.108 5.023 3.876 1.00 95.75 169 SER A C 1
ATOM 1215 O O . SER A 1 169 ? 2.804 3.863 4.144 1.00 95.75 169 SER A O 1
ATOM 1217 N N . SER A 1 170 ? 4.122 5.644 4.490 1.00 95.75 170 SER A N 1
ATOM 1218 C CA . SER A 1 170 ? 4.814 5.044 5.644 1.00 95.75 170 SER A CA 1
ATOM 1219 C C . SER A 1 170 ? 3.849 4.791 6.805 1.00 95.75 170 SER A C 1
ATOM 1221 O O . SER A 1 170 ? 3.883 3.713 7.382 1.00 95.75 170 SER A O 1
ATOM 1223 N N . PHE A 1 171 ? 2.927 5.722 7.067 1.00 94.31 171 PHE A N 1
ATOM 1224 C CA . PHE A 1 171 ? 1.927 5.605 8.135 1.00 94.31 171 PHE A CA 1
ATOM 1225 C C . PHE A 1 171 ? 1.021 4.379 7.977 1.00 94.31 171 PHE A C 1
ATOM 1227 O O . PHE A 1 171 ? 0.708 3.693 8.942 1.00 94.31 171 PHE A O 1
ATOM 1234 N N . GLN A 1 172 ? 0.616 4.055 6.746 1.00 96.19 172 GLN A N 1
ATOM 1235 C CA . GLN A 1 172 ? -0.171 2.846 6.479 1.00 96.19 172 GLN A CA 1
ATOM 1236 C C . GLN A 1 172 ? 0.620 1.554 6.710 1.00 96.19 172 GLN A C 1
ATOM 1238 O O . GLN A 1 172 ? 0.024 0.521 7.016 1.00 96.19 172 GLN A O 1
ATOM 1243 N N . LEU A 1 173 ? 1.943 1.601 6.557 1.00 97.06 173 LEU A N 1
ATOM 1244 C CA . LEU A 1 173 ? 2.828 0.450 6.707 1.00 97.06 173 LEU A CA 1
ATOM 1245 C C . LEU A 1 173 ? 3.251 0.212 8.171 1.00 97.06 173 LEU A C 1
ATOM 1247 O O . LEU A 1 173 ? 3.690 -0.883 8.504 1.00 97.06 173 LEU A O 1
ATOM 1251 N N . GLU A 1 174 ? 3.068 1.178 9.075 1.00 93.75 174 GLU A N 1
ATOM 1252 C CA . GLU A 1 174 ? 3.458 1.080 10.495 1.00 93.75 174 GLU A CA 1
ATOM 1253 C C . GLU A 1 174 ? 2.707 0.012 11.297 1.00 93.75 174 GLU A C 1
ATOM 1255 O O . GLU A 1 174 ? 3.235 -0.488 12.289 1.00 93.75 174 GLU A O 1
ATOM 1260 N N . THR A 1 175 ? 1.495 -0.361 10.892 1.00 94.00 175 THR A N 1
ATOM 1261 C CA . THR A 1 175 ? 0.657 -1.330 11.622 1.00 94.00 175 THR A CA 1
ATOM 1262 C C . THR A 1 175 ? 0.156 -2.469 10.746 1.00 94.00 175 THR A C 1
ATOM 1264 O O . THR A 1 175 ? -0.877 -3.077 11.019 1.00 94.00 175 THR A O 1
ATOM 1267 N N . ILE A 1 176 ? 0.912 -2.807 9.701 1.00 96.88 176 ILE A N 1
ATOM 1268 C CA . ILE A 1 176 ? 0.677 -4.051 8.965 1.00 96.88 176 ILE A CA 1
ATOM 1269 C C . ILE A 1 176 ? 1.135 -5.251 9.795 1.00 96.88 176 ILE A C 1
ATOM 1271 O O . ILE A 1 176 ? 1.992 -5.128 10.674 1.00 96.88 176 ILE A O 1
ATOM 1275 N N . VAL A 1 177 ? 0.575 -6.420 9.500 1.00 96.38 177 VAL A N 1
ATOM 1276 C CA . VAL A 1 177 ? 0.958 -7.687 10.135 1.00 96.38 177 VAL A CA 1
ATOM 1277 C C . VAL A 1 177 ? 1.244 -8.737 9.077 1.00 96.38 177 VAL A C 1
ATOM 1279 O O . VAL A 1 177 ? 2.324 -9.308 9.071 1.00 96.38 177 VAL A O 1
ATOM 1282 N N . ALA A 1 178 ? 0.295 -8.988 8.176 1.00 97.31 178 ALA A N 1
ATOM 1283 C CA . ALA A 1 178 ? 0.412 -10.030 7.161 1.00 97.31 178 ALA A CA 1
ATOM 1284 C C . ALA A 1 178 ? 0.334 -9.492 5.728 1.00 97.31 178 ALA A C 1
ATOM 1286 O O . ALA A 1 178 ? 0.478 -10.286 4.797 1.00 97.31 178 ALA A O 1
ATOM 1287 N N . LEU A 1 179 ? 0.103 -8.183 5.542 1.00 98.12 179 LEU A N 1
ATOM 1288 C CA . LEU A 1 179 ? 0.086 -7.521 4.241 1.00 98.12 179 LEU A CA 1
ATOM 1289 C C . LEU A 1 179 ? 1.256 -8.009 3.387 1.00 98.12 179 LEU A C 1
ATOM 1291 O O . LEU A 1 179 ? 2.420 -7.830 3.746 1.00 98.12 179 LEU A O 1
ATOM 1295 N N . ARG A 1 180 ? 0.911 -8.599 2.243 1.00 98.06 180 ARG A N 1
ATOM 1296 C CA . ARG A 1 180 ? 1.856 -9.150 1.277 1.00 98.06 180 ARG A CA 1
ATOM 1297 C C . ARG A 1 180 ? 1.430 -8.767 -0.138 1.00 98.06 180 ARG A C 1
ATOM 1299 O O 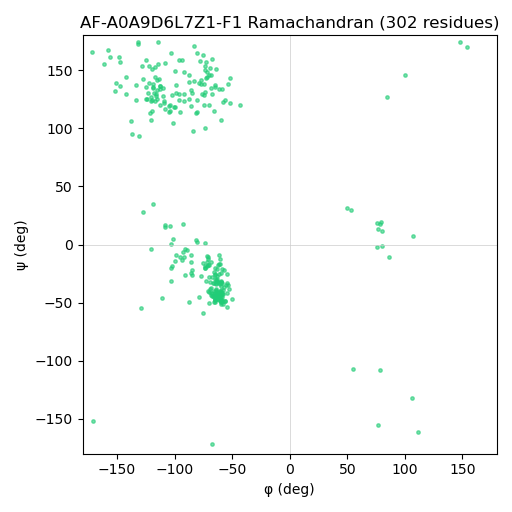. ARG A 1 180 ? 0.563 -9.441 -0.706 1.00 98.06 180 ARG A O 1
ATOM 1306 N N . PRO A 1 181 ? 1.977 -7.679 -0.696 1.00 98.50 181 PRO A N 1
ATOM 1307 C CA . PRO A 1 181 ? 1.817 -7.368 -2.109 1.00 98.50 181 PRO A CA 1
ATOM 1308 C C . PRO A 1 181 ? 2.504 -8.436 -2.965 1.00 98.50 181 PRO A C 1
ATOM 1310 O O . PRO A 1 181 ? 3.627 -8.839 -2.666 1.00 98.50 181 PRO A O 1
ATOM 1313 N N . ASP A 1 182 ? 1.857 -8.867 -4.045 1.00 98.75 182 ASP A N 1
ATOM 1314 C CA . ASP A 1 182 ? 2.460 -9.758 -5.044 1.00 98.75 182 ASP A CA 1
ATOM 1315 C C . ASP A 1 182 ? 3.596 -9.039 -5.791 1.00 98.75 182 ASP A C 1
ATOM 1317 O O . ASP A 1 182 ? 4.595 -9.644 -6.178 1.00 98.75 182 ASP A O 1
ATOM 1321 N N . ILE A 1 183 ? 3.450 -7.723 -5.976 1.00 98.88 183 ILE A N 1
ATOM 1322 C CA . ILE A 1 183 ? 4.482 -6.830 -6.506 1.00 98.88 183 ILE A CA 1
ATOM 1323 C C . ILE A 1 183 ? 4.538 -5.599 -5.605 1.00 98.88 183 ILE A C 1
ATOM 1325 O O . ILE A 1 183 ? 3.533 -4.917 -5.416 1.00 98.88 183 ILE A O 1
ATOM 1329 N N . ALA A 1 184 ? 5.702 -5.288 -5.056 1.00 98.88 184 ALA A N 1
ATOM 1330 C CA . ALA A 1 184 ? 5.917 -4.098 -4.244 1.00 98.88 184 ALA A CA 1
ATOM 1331 C C . ALA A 1 184 ? 6.970 -3.208 -4.905 1.00 98.88 184 ALA A C 1
ATOM 1333 O O . ALA A 1 184 ? 8.002 -3.695 -5.354 1.00 98.88 184 ALA A O 1
ATOM 1334 N N . VAL A 1 185 ? 6.718 -1.904 -4.964 1.00 98.94 185 VAL A N 1
ATOM 1335 C CA . VAL A 1 185 ? 7.585 -0.904 -5.593 1.00 98.94 185 VAL A CA 1
ATOM 1336 C C . VAL A 1 185 ? 7.996 0.122 -4.548 1.00 98.94 185 VAL A C 1
ATOM 1338 O O . VAL A 1 185 ? 7.134 0.737 -3.918 1.00 98.94 185 VAL A O 1
ATOM 1341 N N . TRP A 1 186 ? 9.296 0.367 -4.402 1.00 98.75 186 TRP A N 1
ATOM 1342 C CA . TRP A 1 186 ? 9.817 1.472 -3.602 1.00 98.75 186 TRP A CA 1
ATOM 1343 C C . TRP A 1 186 ? 10.678 2.403 -4.459 1.00 98.75 186 TRP A C 1
ATOM 1345 O O . TRP A 1 186 ? 11.750 2.039 -4.939 1.00 98.75 186 TRP A O 1
ATOM 1355 N N . LEU A 1 187 ? 10.177 3.627 -4.649 1.00 98.56 187 LEU A N 1
ATOM 1356 C CA . LEU A 1 187 ? 10.717 4.596 -5.604 1.00 98.56 187 LEU A CA 1
ATOM 1357 C C . LEU A 1 187 ? 11.976 5.338 -5.146 1.00 98.56 187 LEU A C 1
ATOM 1359 O O . LEU A 1 187 ? 12.878 5.564 -5.944 1.00 98.56 187 LEU A O 1
ATOM 1363 N N . ASN A 1 188 ? 11.994 5.819 -3.907 1.00 98.06 188 ASN A N 1
ATOM 1364 C CA . ASN A 1 188 ? 13.062 6.656 -3.354 1.00 98.06 188 ASN A CA 1
ATOM 1365 C C . ASN A 1 188 ? 12.859 6.846 -1.846 1.00 98.06 188 ASN A C 1
ATOM 1367 O O . ASN A 1 188 ? 11.759 6.604 -1.320 1.00 98.06 188 ASN A O 1
ATOM 1371 N N . LEU A 1 189 ? 13.900 7.321 -1.163 1.00 97.50 189 LEU A N 1
ATOM 1372 C CA . LEU A 1 189 ? 13.818 7.747 0.231 1.00 97.50 189 LEU A CA 1
ATOM 1373 C C . LEU A 1 189 ? 14.600 9.053 0.445 1.00 97.50 189 LEU A C 1
ATOM 1375 O O . LEU A 1 189 ? 15.824 9.074 0.500 1.00 97.50 189 LEU A O 1
ATOM 1379 N N . THR A 1 190 ? 13.866 10.150 0.619 1.00 93.94 190 THR A N 1
ATOM 1380 C CA . THR A 1 190 ? 14.391 11.482 0.974 1.00 93.94 190 THR A CA 1
ATOM 1381 C C . THR A 1 190 ? 13.746 11.984 2.267 1.00 93.94 190 THR A C 1
ATOM 1383 O O . THR A 1 190 ? 12.617 11.560 2.541 1.00 93.94 190 THR A O 1
ATOM 1386 N N . PRO A 1 191 ? 14.404 12.868 3.052 1.00 89.38 191 PRO A N 1
ATOM 1387 C CA . PRO A 1 191 ? 13.830 13.416 4.281 1.00 89.38 191 PRO A CA 1
ATOM 1388 C C . PRO A 1 191 ? 12.439 14.008 4.045 1.00 89.38 191 PRO A C 1
ATOM 1390 O O . PRO A 1 191 ? 12.269 14.876 3.192 1.00 89.38 191 PRO A O 1
ATOM 1393 N N . ASP A 1 192 ? 11.459 13.491 4.777 1.00 83.31 192 ASP A N 1
ATOM 1394 C CA . ASP A 1 192 ? 10.047 13.866 4.726 1.00 83.31 192 ASP A CA 1
ATOM 1395 C C . ASP A 1 192 ? 9.379 13.369 6.020 1.00 83.31 192 ASP A C 1
ATOM 1397 O O . ASP A 1 192 ? 9.880 12.424 6.635 1.00 83.31 192 ASP A O 1
ATOM 1401 N N . HIS A 1 193 ? 8.281 13.995 6.445 1.00 77.25 193 HIS A N 1
ATOM 1402 C CA . HIS A 1 1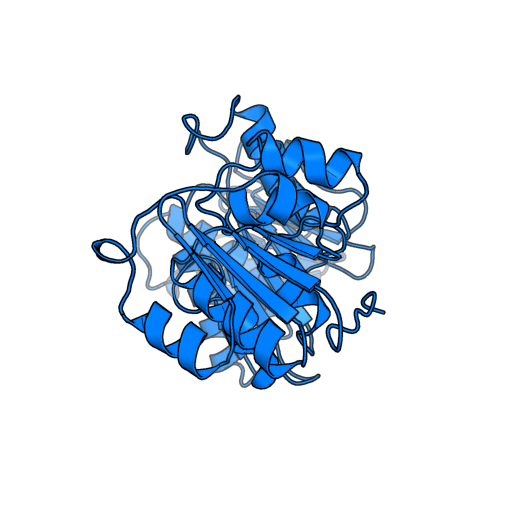93 ? 7.482 13.582 7.612 1.00 77.25 193 HIS A CA 1
ATOM 1403 C C . HIS A 1 193 ? 8.263 13.327 8.926 1.00 77.25 193 HIS A C 1
ATOM 1405 O O . HIS A 1 193 ? 7.880 12.475 9.732 1.00 77.25 193 HIS A O 1
ATOM 1411 N N . LEU A 1 194 ? 9.371 14.040 9.167 1.00 73.25 194 LEU A N 1
ATOM 1412 C CA . LEU A 1 194 ? 10.198 13.884 10.380 1.00 73.25 194 LEU A CA 1
ATOM 1413 C C . LEU A 1 194 ? 9.538 14.441 11.656 1.00 73.25 194 LEU A C 1
ATOM 1415 O O . LEU A 1 194 ? 10.027 14.223 12.757 1.00 73.25 194 LEU A O 1
ATOM 1419 N N . ASP A 1 195 ? 8.430 15.162 11.512 1.00 77.44 195 ASP A N 1
ATOM 1420 C CA . ASP A 1 195 ? 7.527 15.547 12.597 1.00 77.44 195 ASP A CA 1
ATOM 1421 C C . ASP A 1 195 ? 6.746 14.346 13.156 1.00 77.44 195 ASP A C 1
ATOM 1423 O O . ASP A 1 195 ? 6.379 14.331 14.329 1.00 77.44 195 ASP A O 1
ATOM 1427 N N . ARG A 1 196 ? 6.515 13.329 12.318 1.00 81.38 196 ARG A N 1
ATOM 1428 C CA . ARG A 1 196 ? 5.811 12.091 12.671 1.00 81.38 196 ARG A CA 1
ATOM 1429 C C . ARG A 1 196 ? 6.744 10.907 12.886 1.00 81.38 196 ARG A C 1
ATOM 1431 O O . ARG A 1 196 ? 6.441 10.034 13.687 1.00 81.38 196 ARG A O 1
ATOM 1438 N N . HIS A 1 197 ? 7.867 10.874 12.177 1.00 84.38 197 HIS A N 1
ATOM 1439 C CA . HIS A 1 197 ? 8.881 9.832 12.301 1.00 84.38 197 HIS A CA 1
ATOM 1440 C C . HIS A 1 197 ? 10.038 10.334 13.155 1.00 84.38 197 HIS A C 1
ATOM 1442 O O . HIS A 1 197 ? 10.748 11.249 12.751 1.00 84.38 197 HIS A O 1
ATOM 1448 N N . ALA A 1 198 ? 10.296 9.686 14.294 1.00 85.69 198 ALA A N 1
ATOM 1449 C CA . ALA A 1 198 ? 11.337 10.123 15.233 1.00 85.69 198 ALA A CA 1
ATOM 1450 C C . ALA A 1 198 ? 12.765 10.133 14.641 1.00 85.69 198 ALA A C 1
ATOM 1452 O O . ALA A 1 198 ? 13.669 10.747 15.205 1.00 85.69 198 ALA A O 1
ATOM 1453 N N . SER A 1 199 ? 12.995 9.459 13.508 1.00 91.88 199 SER A N 1
ATOM 1454 C CA . SER A 1 199 ? 14.225 9.603 12.727 1.00 91.88 199 SER A CA 1
ATOM 1455 C C . SER A 1 199 ? 14.023 9.228 11.258 1.00 91.88 199 SER A C 1
ATOM 1457 O O . SER A 1 199 ? 13.109 8.481 10.904 1.00 91.88 199 SER A O 1
ATOM 1459 N N . PHE A 1 200 ? 14.948 9.673 10.401 1.00 94.12 200 PHE A N 1
ATOM 1460 C CA . PHE A 1 200 ? 14.993 9.280 8.989 1.00 94.12 200 PHE A CA 1
ATOM 1461 C C . PHE A 1 200 ? 15.127 7.758 8.797 1.00 94.12 200 PHE A C 1
ATOM 1463 O O . PHE A 1 200 ? 14.562 7.191 7.864 1.00 94.12 200 PHE A O 1
ATOM 1470 N N . GLN A 1 201 ? 15.826 7.080 9.711 1.00 94.81 201 GLN A N 1
ATOM 1471 C CA . GLN A 1 201 ? 15.971 5.628 9.672 1.00 94.81 201 GLN A CA 1
ATOM 1472 C C . GLN A 1 201 ? 14.664 4.907 10.011 1.00 94.81 201 GLN A C 1
ATOM 1474 O O . GLN A 1 201 ? 14.318 3.947 9.329 1.00 94.81 201 GLN A O 1
ATOM 1479 N N . LEU A 1 202 ? 13.912 5.387 11.008 1.00 94.12 202 LEU A N 1
ATOM 1480 C CA . LEU A 1 202 ? 12.588 4.838 11.327 1.00 94.12 202 LEU A CA 1
ATOM 1481 C C . LEU A 1 202 ? 11.605 5.049 10.168 1.00 94.12 202 LEU A C 1
ATOM 1483 O O . LEU A 1 202 ? 10.862 4.133 9.827 1.00 94.12 202 LEU A O 1
ATOM 1487 N N . TYR A 1 203 ? 11.676 6.196 9.489 1.00 95.88 203 TYR A N 1
ATOM 1488 C CA . TYR A 1 203 ? 10.894 6.454 8.278 1.00 95.88 203 TYR A CA 1
ATOM 1489 C C . TYR A 1 203 ? 11.214 5.467 7.142 1.00 95.88 203 TYR A C 1
ATOM 1491 O O . TYR A 1 203 ? 10.305 4.925 6.505 1.00 95.88 203 TYR A O 1
ATOM 1499 N N . GLY A 1 204 ? 12.502 5.190 6.909 1.00 97.38 204 GLY A N 1
ATOM 1500 C CA . GLY A 1 204 ? 12.940 4.161 5.966 1.00 97.38 204 GLY A CA 1
ATOM 1501 C C . GLY A 1 204 ? 12.461 2.764 6.364 1.00 97.38 204 GLY A C 1
ATOM 1502 O O . GLY A 1 204 ? 11.862 2.065 5.551 1.00 97.38 204 GLY A O 1
ATOM 1503 N N . GLN A 1 205 ? 12.634 2.377 7.629 1.00 97.00 205 GLN A N 1
ATOM 1504 C CA . GLN A 1 205 ? 12.163 1.088 8.148 1.00 97.00 205 GLN A CA 1
ATOM 1505 C C . GLN A 1 205 ? 10.650 0.920 7.992 1.00 97.00 205 GLN A C 1
ATOM 1507 O O . GLN A 1 205 ? 10.217 -0.140 7.552 1.00 97.00 205 GLN A O 1
ATOM 1512 N N . ALA A 1 206 ? 9.857 1.963 8.261 1.00 96.56 206 ALA A N 1
ATOM 1513 C CA . ALA A 1 206 ? 8.409 1.940 8.067 1.00 96.56 206 ALA A CA 1
ATOM 1514 C C . ALA A 1 206 ? 8.030 1.647 6.606 1.00 96.56 206 ALA A C 1
ATOM 1516 O O . ALA A 1 206 ? 7.158 0.821 6.353 1.00 96.56 206 ALA A O 1
ATOM 1517 N N . LYS A 1 207 ? 8.713 2.256 5.625 1.00 98.06 207 LYS A N 1
ATOM 1518 C CA . LYS A 1 207 ? 8.484 1.941 4.203 1.00 98.06 207 LYS A CA 1
ATOM 1519 C C . LYS A 1 207 ? 8.951 0.540 3.818 1.00 98.06 207 LYS A C 1
ATOM 1521 O O . LYS A 1 207 ? 8.268 -0.117 3.038 1.00 98.06 207 LYS A O 1
ATOM 1526 N N . ALA A 1 208 ? 10.064 0.068 4.380 1.00 98.25 208 ALA A N 1
ATOM 1527 C CA . ALA A 1 208 ? 10.611 -1.261 4.098 1.00 98.25 208 ALA A CA 1
ATOM 1528 C C . ALA A 1 208 ? 9.646 -2.394 4.443 1.00 98.25 208 ALA A C 1
ATOM 1530 O O . ALA A 1 208 ? 9.696 -3.456 3.821 1.00 98.25 208 ALA A O 1
ATOM 1531 N N . ARG A 1 209 ? 8.713 -2.141 5.368 1.00 98.38 209 ARG A N 1
ATOM 1532 C CA . ARG A 1 209 ? 7.662 -3.091 5.730 1.00 98.38 209 ARG A CA 1
ATOM 1533 C C . ARG A 1 209 ? 6.792 -3.523 4.547 1.00 98.38 209 ARG A C 1
ATOM 1535 O O . ARG A 1 209 ? 6.243 -4.616 4.577 1.00 98.38 209 ARG A O 1
ATOM 1542 N N . ILE A 1 210 ? 6.730 -2.746 3.458 1.00 98.69 210 ILE A N 1
ATOM 1543 C CA . ILE A 1 210 ? 6.034 -3.146 2.220 1.00 98.69 210 ILE A CA 1
ATOM 1544 C C . ILE A 1 210 ? 6.522 -4.498 1.658 1.00 98.69 210 ILE A C 1
ATOM 1546 O O . ILE A 1 210 ? 5.763 -5.189 0.980 1.00 98.69 210 ILE A O 1
ATOM 1550 N N . PHE A 1 211 ? 7.765 -4.888 1.965 1.00 98.62 211 PHE A N 1
ATOM 1551 C CA . PHE A 1 211 ? 8.376 -6.150 1.548 1.00 98.62 211 PHE A CA 1
ATOM 1552 C C . PHE A 1 211 ? 8.338 -7.246 2.628 1.00 98.62 211 PHE A C 1
ATOM 1554 O O . PHE A 1 211 ? 8.678 -8.388 2.335 1.00 98.62 211 PHE A O 1
ATOM 1561 N N . GLU A 1 212 ? 7.948 -6.919 3.866 1.00 97.69 212 GLU A N 1
ATOM 1562 C CA . GLU A 1 212 ? 8.176 -7.734 5.077 1.00 97.69 212 GLU A CA 1
ATOM 1563 C C . GLU A 1 212 ? 7.658 -9.169 4.957 1.00 97.69 212 GLU A C 1
ATOM 1565 O O . GLU A 1 212 ? 8.338 -10.109 5.357 1.00 97.69 212 GLU A O 1
ATOM 1570 N N . ASN A 1 213 ? 6.472 -9.337 4.370 1.00 97.94 213 ASN A N 1
ATOM 1571 C CA . ASN A 1 213 ? 5.814 -10.637 4.246 1.00 97.94 213 ASN A CA 1
ATOM 1572 C C . ASN A 1 213 ? 5.943 -11.261 2.849 1.00 97.94 213 ASN A C 1
ATOM 1574 O O . ASN A 1 213 ? 5.302 -12.283 2.581 1.00 97.94 213 ASN A O 1
ATOM 1578 N N . GLN A 1 214 ? 6.696 -10.638 1.937 1.00 98.19 214 GLN A N 1
ATOM 1579 C CA . GLN A 1 214 ? 6.898 -11.172 0.593 1.00 98.19 214 GLN A CA 1
ATOM 1580 C C . GLN A 1 214 ? 7.747 -12.451 0.617 1.00 98.19 214 GLN A C 1
ATOM 1582 O O . GLN A 1 214 ? 8.659 -12.619 1.423 1.00 98.19 214 GLN A O 1
ATOM 1587 N N . THR A 1 215 ? 7.427 -13.356 -0.298 1.00 97.69 215 THR A N 1
ATOM 1588 C CA . THR A 1 215 ? 8.043 -14.674 -0.493 1.00 97.69 215 THR A CA 1
ATOM 1589 C C . THR A 1 215 ? 8.755 -14.729 -1.840 1.00 97.69 215 THR A C 1
ATOM 1591 O O . THR A 1 215 ? 8.598 -13.831 -2.661 1.00 97.69 215 THR A O 1
ATOM 1594 N N . GLU A 1 216 ? 9.468 -15.813 -2.128 1.00 97.12 216 GLU A N 1
ATOM 1595 C CA . GLU A 1 216 ? 10.213 -16.027 -3.377 1.00 97.12 216 GLU A CA 1
ATOM 1596 C C . GLU A 1 216 ? 9.352 -16.027 -4.657 1.00 97.12 216 GLU A C 1
ATOM 1598 O O . GLU A 1 216 ? 9.878 -15.970 -5.773 1.00 97.12 216 GLU A O 1
ATOM 1603 N N . ASN A 1 217 ? 8.027 -16.096 -4.496 1.00 96.88 217 ASN A N 1
ATOM 1604 C CA . ASN A 1 217 ? 7.038 -16.021 -5.573 1.00 96.88 217 ASN A CA 1
ATOM 1605 C C . ASN A 1 217 ? 6.532 -14.592 -5.832 1.00 96.88 217 ASN A C 1
ATOM 1607 O O . ASN A 1 217 ? 5.781 -14.374 -6.781 1.00 96.88 217 ASN A O 1
ATOM 1611 N N . ASP A 1 218 ? 6.926 -13.639 -4.991 1.00 98.56 218 ASP A N 1
ATOM 1612 C CA . ASP A 1 218 ? 6.564 -12.231 -5.087 1.00 98.56 218 ASP A CA 1
ATOM 1613 C C . ASP A 1 218 ? 7.750 -11.418 -5.652 1.00 98.56 218 ASP A C 1
ATOM 1615 O O . ASP A 1 218 ? 8.895 -11.887 -5.703 1.00 98.56 218 ASP A O 1
ATOM 1619 N N . ALA A 1 219 ? 7.482 -10.185 -6.084 1.00 98.75 219 ALA A N 1
ATOM 1620 C CA . ALA A 1 219 ? 8.484 -9.293 -6.667 1.00 98.75 219 ALA A CA 1
ATOM 1621 C C . ALA A 1 219 ? 8.662 -8.006 -5.850 1.00 98.75 219 ALA A C 1
ATOM 1623 O O . ALA A 1 219 ? 7.685 -7.338 -5.498 1.00 98.75 219 ALA A O 1
ATOM 1624 N N . ALA A 1 220 ? 9.916 -7.623 -5.617 1.00 98.81 220 ALA A N 1
ATOM 1625 C CA . ALA A 1 220 ? 10.293 -6.341 -5.030 1.00 98.81 220 ALA A CA 1
ATOM 1626 C C . ALA A 1 220 ? 11.028 -5.490 -6.071 1.00 98.81 220 ALA A C 1
ATOM 1628 O O . ALA A 1 220 ? 12.075 -5.889 -6.577 1.00 98.81 220 ALA A O 1
ATOM 1629 N N . ILE A 1 221 ? 10.485 -4.316 -6.388 1.00 98.88 221 ILE A N 1
ATOM 1630 C CA . ILE A 1 221 ? 11.054 -3.351 -7.329 1.00 98.88 221 ILE A CA 1
ATOM 1631 C C . ILE A 1 221 ? 11.666 -2.185 -6.544 1.00 98.88 221 ILE A C 1
ATOM 1633 O O . ILE A 1 221 ? 10.947 -1.482 -5.832 1.00 98.88 221 ILE A O 1
ATOM 1637 N N . LEU A 1 222 ? 12.974 -1.955 -6.688 1.00 98.69 222 LEU A N 1
ATOM 1638 C CA . LEU A 1 222 ? 13.703 -0.890 -5.983 1.00 98.69 222 LEU A CA 1
ATOM 1639 C C . LEU A 1 222 ? 14.526 -0.017 -6.932 1.00 98.69 222 LEU A C 1
ATOM 1641 O O . LEU A 1 222 ? 14.982 -0.472 -7.981 1.00 98.69 222 LEU A O 1
ATOM 1645 N N . ASN A 1 223 ? 14.761 1.231 -6.536 1.00 98.56 223 ASN A N 1
ATOM 1646 C CA . ASN A 1 223 ? 15.553 2.178 -7.311 1.00 98.56 223 ASN A CA 1
ATOM 1647 C C . ASN A 1 223 ? 17.055 1.955 -7.102 1.00 98.56 223 ASN A C 1
ATOM 1649 O O . ASN A 1 223 ? 17.591 2.190 -6.024 1.00 98.56 223 ASN A O 1
ATOM 1653 N N . ALA A 1 224 ? 17.765 1.546 -8.149 1.00 98.25 224 ALA A N 1
ATOM 1654 C CA . ALA A 1 224 ? 19.211 1.373 -8.085 1.00 98.25 224 ALA A CA 1
ATOM 1655 C C . ALA A 1 224 ? 19.968 2.711 -8.061 1.00 98.25 224 ALA A C 1
ATOM 1657 O O . ALA A 1 224 ? 21.151 2.713 -7.728 1.00 98.25 224 ALA A O 1
ATOM 1658 N N . ASP A 1 225 ? 19.337 3.812 -8.467 1.00 97.69 225 ASP A N 1
ATOM 1659 C CA . ASP A 1 225 ? 19.963 5.136 -8.541 1.00 97.69 225 ASP A CA 1
ATOM 1660 C C . ASP A 1 225 ? 19.742 5.963 -7.267 1.00 97.69 225 ASP A C 1
ATOM 1662 O O . ASP A 1 225 ? 20.420 6.969 -7.056 1.00 97.69 225 ASP A O 1
ATOM 1666 N N . ASP A 1 226 ? 18.824 5.535 -6.400 1.00 97.69 226 ASP A N 1
ATOM 1667 C CA . ASP A 1 226 ? 18.602 6.146 -5.093 1.00 97.69 226 ASP A CA 1
ATOM 1668 C C . ASP A 1 226 ? 19.679 5.685 -4.093 1.00 97.69 226 ASP A C 1
ATOM 1670 O O . ASP A 1 226 ? 20.073 4.519 -4.064 1.00 97.69 226 ASP A O 1
ATOM 1674 N N . ALA A 1 227 ? 20.171 6.606 -3.262 1.00 96.31 227 ALA A N 1
ATOM 1675 C CA . ALA A 1 227 ? 21.268 6.329 -2.331 1.00 96.31 227 ALA A CA 1
ATOM 1676 C C . ALA A 1 227 ? 20.858 5.456 -1.129 1.00 96.31 227 ALA A C 1
ATOM 1678 O O . ALA A 1 227 ? 21.719 4.861 -0.475 1.00 96.31 227 ALA A O 1
ATOM 1679 N N . GLU A 1 228 ? 19.561 5.386 -0.822 1.00 97.56 228 GLU A N 1
ATOM 1680 C CA . GLU A 1 228 ? 19.033 4.799 0.405 1.00 97.56 228 GLU A CA 1
ATOM 1681 C C . GLU A 1 228 ? 18.273 3.496 0.154 1.00 97.56 228 GLU A C 1
ATOM 1683 O O . GLU A 1 228 ? 18.530 2.512 0.846 1.00 97.56 228 GLU A O 1
ATOM 1688 N N . THR A 1 229 ? 17.383 3.441 -0.845 1.00 96.75 229 THR A N 1
ATOM 1689 C CA . THR A 1 229 ? 16.556 2.246 -1.108 1.00 96.75 229 THR A CA 1
ATOM 1690 C C . THR A 1 229 ? 17.364 0.955 -1.288 1.00 96.75 229 THR A C 1
ATOM 1692 O O . THR A 1 229 ? 16.900 -0.071 -0.783 1.00 96.75 229 THR A O 1
ATOM 1695 N N . PRO A 1 230 ? 18.595 0.945 -1.857 1.00 97.31 230 PRO A N 1
ATOM 1696 C CA . PRO A 1 230 ? 19.371 -0.286 -1.946 1.00 97.31 230 PRO A CA 1
ATOM 1697 C C . PRO A 1 230 ? 19.733 -0.918 -0.597 1.00 97.31 230 PRO A C 1
ATOM 1699 O O . PRO A 1 230 ? 19.922 -2.129 -0.524 1.00 97.31 230 PRO A O 1
ATOM 1702 N N . ARG A 1 231 ? 19.794 -0.125 0.481 1.00 97.00 231 ARG A N 1
ATOM 1703 C CA . ARG A 1 231 ? 20.065 -0.610 1.847 1.00 97.00 231 ARG A CA 1
ATOM 1704 C C . ARG A 1 231 ? 18.906 -1.421 2.430 1.00 97.00 231 ARG A C 1
ATOM 1706 O O . ARG A 1 231 ? 19.108 -2.143 3.399 1.00 97.00 231 ARG A O 1
ATOM 1713 N N . TYR A 1 232 ? 17.716 -1.298 1.843 1.00 97.50 232 TYR A N 1
ATOM 1714 C CA . TYR A 1 232 ? 16.487 -1.964 2.274 1.00 97.50 232 TYR A CA 1
ATOM 1715 C C . TYR A 1 232 ? 16.050 -3.081 1.316 1.00 97.50 232 TYR A C 1
ATOM 1717 O O . TYR A 1 232 ? 14.903 -3.523 1.377 1.00 97.50 232 TYR A O 1
ATOM 1725 N N . ALA A 1 233 ? 16.934 -3.532 0.420 1.00 97.12 233 ALA A N 1
ATOM 1726 C CA . ALA A 1 233 ? 16.635 -4.649 -0.467 1.00 97.12 233 ALA A CA 1
ATOM 1727 C C . ALA A 1 233 ? 16.271 -5.902 0.355 1.00 97.12 233 ALA A C 1
ATOM 1729 O O . ALA A 1 233 ? 17.071 -6.330 1.194 1.00 97.12 233 ALA A O 1
ATOM 1730 N N . PRO A 1 234 ? 15.083 -6.494 0.144 1.00 97.31 234 PRO A N 1
ATOM 1731 C CA . PRO A 1 234 ? 14.656 -7.661 0.900 1.00 97.31 234 PRO A CA 1
ATOM 1732 C C . PRO A 1 234 ? 15.346 -8.932 0.382 1.00 97.31 234 PRO A C 1
ATOM 1734 O O . PRO A 1 234 ? 15.784 -8.996 -0.766 1.00 97.31 234 PRO A O 1
ATOM 1737 N N . SER A 1 235 ? 15.417 -9.965 1.222 1.00 93.00 235 SER A N 1
ATOM 1738 C CA . SER A 1 235 ? 15.983 -11.276 0.864 1.00 93.00 235 SER A CA 1
ATOM 1739 C C . SER A 1 235 ? 14.935 -12.340 0.514 1.00 93.00 235 SER A C 1
ATOM 1741 O O . SER A 1 235 ? 15.300 -13.382 -0.022 1.00 93.00 235 SER A O 1
ATOM 1743 N N . GLY A 1 236 ? 13.657 -12.101 0.828 1.00 92.19 236 GLY A N 1
ATOM 1744 C CA . GLY A 1 236 ? 12.550 -13.030 0.567 1.00 92.19 236 GLY A CA 1
ATOM 1745 C C . GLY A 1 236 ? 12.112 -13.094 -0.905 1.00 92.19 236 GLY A C 1
ATOM 1746 O O . GLY A 1 236 ? 12.149 -14.174 -1.491 1.00 92.19 236 GLY A O 1
ATOM 1747 N N . PRO A 1 237 ? 11.691 -11.972 -1.517 1.00 97.94 237 PRO A N 1
ATOM 1748 C CA . PRO A 1 237 ? 11.199 -11.940 -2.892 1.00 97.94 237 PRO A CA 1
ATOM 1749 C C . PRO A 1 237 ? 12.299 -11.850 -3.942 1.00 97.94 237 PRO A C 1
ATOM 1751 O O . PRO A 1 237 ? 13.464 -11.565 -3.658 1.00 97.94 237 PRO A O 1
ATOM 1754 N N . ARG A 1 238 ? 11.894 -12.010 -5.206 1.00 98.19 238 ARG A N 1
ATOM 1755 C CA . ARG A 1 238 ? 12.758 -11.686 -6.343 1.00 98.19 238 ARG A CA 1
ATOM 1756 C C . ARG A 1 238 ? 12.937 -10.175 -6.432 1.00 98.19 238 ARG A C 1
ATOM 1758 O O . ARG A 1 238 ? 11.970 -9.433 -6.604 1.00 98.19 238 ARG A O 1
ATOM 1765 N N . VAL A 1 239 ? 14.184 -9.723 -6.330 1.00 98.50 239 VAL A N 1
ATOM 1766 C CA . VAL A 1 239 ? 14.523 -8.302 -6.433 1.00 98.50 239 VAL A CA 1
ATOM 1767 C C . VAL A 1 239 ? 14.751 -7.912 -7.893 1.00 98.50 239 VAL A C 1
ATOM 1769 O O . VAL A 1 239 ? 15.599 -8.475 -8.592 1.00 98.50 239 VAL A O 1
ATOM 1772 N N . HIS A 1 240 ? 14.011 -6.900 -8.332 1.00 98.69 240 HIS A N 1
ATOM 1773 C CA . HIS A 1 240 ? 14.154 -6.229 -9.613 1.00 98.69 240 HIS A CA 1
ATOM 1774 C C . HIS A 1 240 ? 14.561 -4.780 -9.359 1.00 98.69 240 HIS A C 1
ATOM 1776 O O . HIS A 1 240 ? 13.907 -4.039 -8.632 1.00 98.69 240 HIS A O 1
ATOM 1782 N N . TRP A 1 241 ? 15.653 -4.350 -9.964 1.00 98.69 241 TRP A N 1
ATOM 1783 C CA . TRP A 1 241 ? 16.109 -2.976 -9.851 1.00 98.69 241 TRP A CA 1
ATOM 1784 C C . TRP A 1 241 ? 15.544 -2.145 -10.986 1.00 98.69 241 TRP A C 1
ATOM 1786 O O . TRP A 1 241 ? 15.398 -2.642 -12.099 1.00 98.69 241 TRP A O 1
ATOM 1796 N N . PHE A 1 242 ? 15.287 -0.869 -10.743 1.00 98.75 242 PHE A N 1
ATOM 1797 C CA . PHE A 1 242 ? 15.145 0.082 -11.827 1.00 98.75 242 PHE A CA 1
ATOM 1798 C C . PHE A 1 242 ? 16.245 1.133 -11.801 1.00 98.75 242 PHE A C 1
ATOM 1800 O O . PHE A 1 242 ? 16.682 1.552 -10.733 1.00 98.75 242 PHE A O 1
ATOM 1807 N N . SER A 1 243 ? 16.735 1.527 -12.974 1.00 98.19 243 SER A N 1
ATOM 1808 C CA . SER A 1 243 ? 17.800 2.523 -13.080 1.00 98.19 243 SER A CA 1
ATOM 1809 C C . SER A 1 243 ? 17.725 3.305 -14.384 1.00 98.19 243 SER A C 1
ATOM 1811 O O . SER A 1 243 ? 17.622 2.759 -15.482 1.00 98.19 243 SER A O 1
ATOM 1813 N N . ARG A 1 244 ? 17.822 4.621 -14.265 1.00 96.25 244 ARG A N 1
ATOM 1814 C CA . ARG A 1 244 ? 17.968 5.543 -15.385 1.00 96.25 244 ARG A CA 1
ATOM 1815 C C . ARG A 1 244 ? 19.429 5.691 -15.808 1.00 96.25 244 ARG A C 1
ATOM 1817 O O . ARG A 1 244 ? 19.687 6.034 -16.959 1.00 96.25 244 ARG A O 1
ATOM 1824 N N . THR A 1 245 ? 20.376 5.469 -14.896 1.00 96.12 245 THR A N 1
ATOM 1825 C CA . THR A 1 245 ? 21.796 5.794 -15.115 1.00 96.12 245 THR A CA 1
ATOM 1826 C C . THR A 1 245 ? 22.689 4.603 -15.452 1.00 96.12 245 THR A C 1
ATOM 1828 O O . THR A 1 245 ? 23.777 4.794 -15.996 1.00 96.12 245 THR A O 1
ATOM 1831 N N . ARG A 1 246 ? 22.260 3.370 -15.160 1.00 96.31 246 ARG A N 1
ATOM 1832 C CA . ARG A 1 246 ? 23.072 2.164 -15.358 1.00 96.31 246 ARG A CA 1
ATOM 1833 C C . ARG A 1 246 ? 22.229 0.950 -15.726 1.00 96.31 246 ARG A C 1
ATOM 1835 O O . ARG A 1 246 ? 21.047 0.862 -15.419 1.00 96.31 246 ARG A O 1
ATOM 1842 N N . ARG A 1 247 ? 22.865 -0.030 -16.369 1.00 97.69 247 ARG A N 1
ATOM 1843 C CA . ARG A 1 247 ? 22.244 -1.340 -16.610 1.00 97.69 247 ARG A CA 1
ATOM 1844 C C . ARG A 1 247 ? 22.152 -2.115 -15.299 1.00 97.69 247 ARG A C 1
ATOM 1846 O O . ARG A 1 247 ? 23.079 -2.063 -14.491 1.00 97.69 247 ARG A O 1
ATOM 1853 N N . VAL A 1 248 ? 21.078 -2.879 -15.129 1.00 97.69 248 VAL A N 1
ATOM 1854 C CA . VAL A 1 248 ? 20.876 -3.755 -13.968 1.00 97.69 248 VAL A CA 1
ATOM 1855 C C . VAL A 1 248 ? 20.809 -5.219 -14.396 1.00 97.69 248 VAL A C 1
ATOM 1857 O O . VAL A 1 248 ? 20.469 -5.534 -15.535 1.00 97.69 248 VAL A O 1
ATOM 1860 N N . MET A 1 249 ? 21.181 -6.132 -13.498 1.00 96.38 249 MET A N 1
ATOM 1861 C CA . MET A 1 249 ? 21.176 -7.574 -13.790 1.00 96.38 249 MET A CA 1
ATOM 1862 C C . MET A 1 249 ? 19.763 -8.161 -13.855 1.00 96.38 249 MET A C 1
ATOM 1864 O O . MET A 1 249 ? 19.529 -9.084 -14.626 1.00 96.38 249 MET A O 1
ATOM 1868 N N . SER A 1 250 ? 18.840 -7.600 -13.075 1.00 97.88 250 SER A N 1
ATOM 1869 C CA . SER A 1 250 ? 17.423 -7.954 -13.040 1.00 97.88 250 SER A CA 1
ATOM 1870 C C . SER A 1 250 ? 16.613 -6.675 -12.842 1.00 97.88 250 SER A C 1
ATOM 1872 O O . SER A 1 250 ? 16.932 -5.903 -11.937 1.00 97.88 250 SER A O 1
ATOM 1874 N N . GLY A 1 251 ? 15.597 -6.451 -13.674 1.00 98.50 251 GLY A N 1
ATOM 1875 C CA . GLY A 1 251 ? 14.688 -5.305 -13.644 1.00 98.50 251 GLY A CA 1
ATOM 1876 C C . GLY A 1 251 ? 14.838 -4.342 -14.831 1.00 98.50 251 GLY A C 1
ATOM 1877 O O . GLY A 1 251 ? 15.342 -4.725 -15.886 1.00 98.50 251 GLY A O 1
ATOM 1878 N N . ALA A 1 252 ? 14.343 -3.111 -14.688 1.00 98.62 252 ALA A N 1
ATOM 1879 C CA . ALA A 1 252 ? 14.198 -2.152 -15.784 1.00 98.62 252 ALA A CA 1
ATOM 1880 C C . ALA A 1 252 ? 15.338 -1.126 -15.853 1.00 98.62 252 ALA A C 1
ATOM 1882 O O . ALA A 1 252 ? 15.731 -0.545 -14.848 1.00 98.62 252 ALA A O 1
ATOM 1883 N N . PHE A 1 253 ? 15.855 -0.822 -17.037 1.00 98.50 253 PHE A N 1
ATOM 1884 C CA . PHE A 1 253 ? 16.851 0.235 -17.186 1.00 98.50 253 PHE A CA 1
ATOM 1885 C C . PHE A 1 253 ? 16.780 0.952 -18.526 1.00 98.50 253 PHE A C 1
ATOM 1887 O O . PHE A 1 253 ? 16.231 0.443 -19.503 1.00 98.50 253 PHE A O 1
ATOM 1894 N N . VAL A 1 254 ? 17.373 2.144 -18.573 1.00 97.25 254 VAL A N 1
ATOM 1895 C CA . VAL A 1 254 ? 17.541 2.893 -19.822 1.00 97.25 254 VAL A CA 1
ATOM 1896 C C . VAL A 1 254 ? 18.747 2.351 -20.587 1.00 97.25 254 VAL A C 1
ATOM 1898 O O . VAL A 1 254 ? 19.873 2.341 -20.083 1.00 97.25 254 VAL A O 1
ATOM 1901 N N . ARG A 1 255 ? 18.526 1.942 -21.836 1.00 96.19 255 ARG A N 1
ATOM 1902 C CA . ARG A 1 255 ? 19.579 1.634 -22.808 1.00 96.19 255 ARG A CA 1
ATOM 1903 C C . ARG A 1 255 ? 19.402 2.543 -24.011 1.00 96.19 255 ARG A C 1
ATOM 1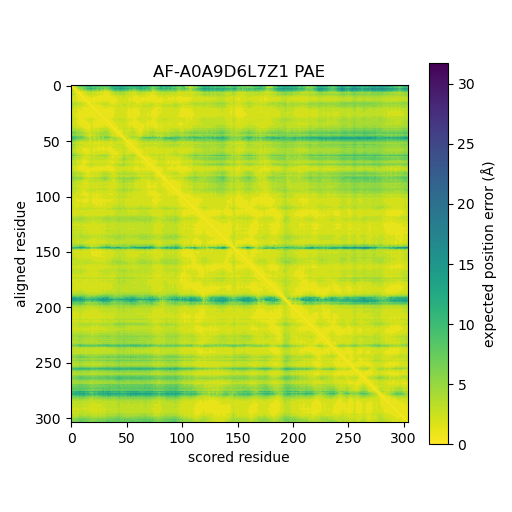905 O O . ARG A 1 255 ? 18.487 2.349 -24.799 1.00 96.19 255 ARG A O 1
ATOM 1912 N N . GLU A 1 256 ? 20.283 3.530 -24.147 1.00 91.56 256 GLU A N 1
ATOM 1913 C CA . GLU A 1 256 ? 20.187 4.553 -25.196 1.00 91.56 256 GLU A CA 1
ATOM 1914 C C . GLU A 1 256 ? 18.816 5.257 -25.166 1.00 91.56 256 GLU A C 1
ATOM 1916 O O . GLU A 1 256 ? 18.549 6.032 -24.246 1.00 91.56 256 GLU A O 1
ATOM 1921 N N . ASN A 1 257 ? 17.944 4.973 -26.137 1.00 91.94 257 ASN A N 1
ATOM 1922 C CA . ASN A 1 257 ? 16.591 5.521 -26.237 1.00 91.94 257 ASN A CA 1
ATOM 1923 C C . ASN A 1 257 ? 15.496 4.483 -25.918 1.00 91.94 257 ASN A C 1
ATOM 1925 O O . ASN A 1 257 ? 14.335 4.689 -26.262 1.00 91.94 257 ASN A O 1
ATOM 1929 N N . GLU A 1 258 ? 15.842 3.369 -25.277 1.00 96.38 258 GLU A N 1
ATOM 1930 C CA . GLU A 1 258 ? 14.928 2.278 -24.931 1.00 96.38 258 GLU A CA 1
ATOM 1931 C C . GLU A 1 258 ? 14.817 2.104 -23.416 1.00 96.38 258 GLU A C 1
ATOM 1933 O O . GLU A 1 258 ? 15.800 2.240 -22.682 1.00 96.38 258 GLU A O 1
ATOM 1938 N N . ILE A 1 259 ? 13.618 1.755 -22.958 1.00 97.12 259 ILE A N 1
ATOM 1939 C CA . ILE A 1 259 ? 13.376 1.200 -21.632 1.00 97.12 259 ILE A CA 1
ATOM 1940 C C . ILE A 1 259 ? 13.353 -0.320 -21.775 1.00 97.12 259 ILE A C 1
ATOM 1942 O O . ILE A 1 259 ? 12.480 -0.881 -22.439 1.00 97.12 259 ILE A O 1
ATOM 1946 N N . VAL A 1 260 ? 14.333 -0.982 -21.169 1.00 98.31 260 VAL A N 1
ATOM 1947 C CA . VAL A 1 260 ? 14.550 -2.428 -21.278 1.00 98.31 260 VAL A CA 1
ATOM 1948 C C . VAL A 1 260 ? 14.273 -3.075 -19.934 1.00 98.31 260 VAL A C 1
ATOM 1950 O O . VAL A 1 260 ? 14.776 -2.604 -18.921 1.00 98.31 260 VAL A O 1
ATOM 1953 N N . PHE A 1 261 ? 13.525 -4.172 -19.921 1.00 98.62 261 PHE A N 1
ATOM 1954 C CA . PHE A 1 261 ? 13.398 -5.054 -18.769 1.00 98.62 261 PHE A CA 1
ATOM 1955 C C . PHE A 1 261 ? 14.265 -6.292 -18.970 1.00 98.62 261 PHE A C 1
ATOM 1957 O O . PHE A 1 261 ? 14.177 -6.946 -20.008 1.00 98.62 261 PHE A O 1
ATOM 1964 N N . ARG A 1 262 ? 15.106 -6.614 -17.985 1.00 98.50 262 ARG A N 1
ATOM 1965 C CA . ARG A 1 262 ? 15.945 -7.811 -17.991 1.00 98.50 262 ARG A CA 1
ATOM 1966 C C . ARG A 1 262 ? 15.544 -8.758 -16.873 1.00 98.50 262 ARG A C 1
ATOM 1968 O O . ARG A 1 262 ? 15.438 -8.337 -15.724 1.00 98.50 262 ARG A O 1
ATOM 1975 N N . GLN A 1 263 ? 15.406 -10.038 -17.184 1.00 95.62 263 GLN A N 1
ATOM 1976 C CA . GLN A 1 263 ? 15.215 -11.089 -16.191 1.00 95.62 263 GLN A CA 1
ATOM 1977 C C . GLN A 1 263 ? 15.869 -12.380 -16.678 1.00 95.62 263 GLN A C 1
ATOM 1979 O O . GLN A 1 263 ? 15.762 -12.719 -17.849 1.00 95.62 263 GLN A O 1
ATOM 1984 N N . ASP A 1 264 ? 16.575 -13.077 -15.783 1.00 93.62 264 ASP A N 1
ATOM 1985 C CA . ASP A 1 264 ? 17.210 -14.373 -16.069 1.00 93.62 264 ASP A CA 1
ATOM 1986 C C . ASP A 1 264 ? 18.131 -14.353 -17.315 1.00 93.62 264 ASP A C 1
ATOM 1988 O O . ASP A 1 264 ? 18.325 -15.352 -17.999 1.00 93.62 264 ASP A O 1
ATOM 1992 N N . GLY A 1 265 ? 18.734 -13.189 -17.594 1.00 94.12 265 GLY A N 1
ATOM 1993 C CA . GLY A 1 265 ? 19.616 -12.954 -18.744 1.00 94.12 265 GLY A CA 1
ATOM 1994 C C . GLY A 1 265 ? 18.901 -12.545 -20.036 1.00 94.12 265 GLY A C 1
ATOM 1995 O O . GLY A 1 265 ? 19.565 -12.076 -20.959 1.00 94.12 265 GLY A O 1
ATOM 1996 N N . GLU A 1 266 ? 17.575 -12.647 -20.092 1.00 97.00 266 GLU A N 1
ATOM 1997 C CA . GLU A 1 266 ? 16.770 -12.232 -21.239 1.00 97.00 266 GLU A CA 1
ATOM 1998 C C . GLU A 1 266 ? 16.396 -10.753 -21.143 1.00 97.00 266 GLU A C 1
ATOM 2000 O O . GLU A 1 266 ? 16.084 -10.246 -20.066 1.00 97.00 266 GLU A O 1
ATOM 2005 N N . GLU A 1 267 ? 16.432 -10.050 -22.276 1.00 97.75 267 GLU A N 1
ATOM 2006 C CA . GLU A 1 267 ? 16.093 -8.632 -22.370 1.00 97.75 267 GLU A CA 1
ATOM 2007 C C . GLU A 1 267 ? 14.861 -8.426 -23.246 1.00 97.75 267 GLU A C 1
ATOM 2009 O O . GLU A 1 267 ? 14.805 -8.882 -24.386 1.00 97.75 267 GLU A O 1
ATOM 2014 N N . THR A 1 268 ? 13.899 -7.674 -22.721 1.00 98.06 268 THR A N 1
ATOM 2015 C CA . THR A 1 268 ? 12.676 -7.271 -23.414 1.00 98.06 268 THR A CA 1
ATOM 2016 C C . THR A 1 268 ? 12.618 -5.751 -23.474 1.00 98.06 268 THR A C 1
ATOM 2018 O O . THR A 1 268 ? 12.676 -5.081 -22.443 1.00 98.06 268 THR A O 1
ATOM 2021 N N . VAL A 1 269 ? 12.506 -5.184 -24.675 1.00 98.00 269 VAL A N 1
ATOM 2022 C CA . VAL A 1 269 ? 12.242 -3.747 -24.835 1.00 98.00 269 VAL A CA 1
ATOM 2023 C C . VAL A 1 269 ? 10.774 -3.503 -24.497 1.00 98.00 269 VAL A C 1
ATOM 2025 O O . VAL A 1 269 ? 9.905 -4.091 -25.134 1.00 98.00 269 VAL A O 1
ATOM 2028 N N . LEU A 1 270 ? 10.511 -2.673 -23.488 1.00 97.62 270 LEU A N 1
ATOM 2029 C CA . LEU A 1 270 ? 9.152 -2.344 -23.057 1.00 97.62 270 LEU A CA 1
ATOM 2030 C C . LEU A 1 270 ? 8.596 -1.155 -23.841 1.00 97.62 270 LEU A C 1
ATOM 2032 O O . LEU A 1 270 ? 7.510 -1.242 -24.383 1.00 97.62 270 LEU A O 1
ATOM 2036 N N . LEU A 1 271 ? 9.360 -0.067 -23.942 1.00 95.75 271 LEU A N 1
ATOM 2037 C CA . LEU A 1 271 ? 8.960 1.140 -24.667 1.00 95.75 271 LEU A CA 1
ATOM 2038 C C . LEU A 1 271 ? 10.184 1.959 -25.080 1.00 95.75 271 LEU A C 1
ATOM 2040 O O . LEU A 1 271 ? 11.290 1.746 -24.569 1.00 95.75 271 LEU A O 1
ATOM 2044 N N . ARG A 1 272 ? 10.004 2.939 -25.970 1.00 94.75 272 ARG A N 1
ATOM 2045 C CA . ARG A 1 272 ? 11.059 3.920 -26.252 1.00 94.75 272 ARG A CA 1
ATOM 2046 C C . ARG A 1 272 ? 10.958 5.084 -25.281 1.00 94.75 272 ARG A C 1
ATOM 2048 O O . ARG A 1 272 ? 9.877 5.548 -24.934 1.00 94.75 272 ARG A O 1
ATOM 2055 N N . ARG A 1 273 ? 12.105 5.641 -24.903 1.00 90.62 273 ARG A N 1
ATOM 2056 C CA . ARG A 1 273 ? 12.181 6.851 -24.075 1.00 90.62 273 ARG A CA 1
ATOM 2057 C C . ARG A 1 273 ? 11.486 8.043 -24.743 1.00 90.62 273 ARG A C 1
ATOM 2059 O O . ARG A 1 273 ? 10.928 8.878 -24.042 1.00 90.62 273 ARG A O 1
ATOM 2066 N N . SER A 1 274 ? 11.487 8.106 -26.076 1.00 91.19 274 SER A N 1
ATOM 2067 C CA . SER A 1 274 ? 10.772 9.131 -26.851 1.00 91.19 274 SER A CA 1
ATOM 2068 C C . SER A 1 274 ? 9.251 9.075 -26.711 1.00 91.19 274 SER A C 1
ATOM 2070 O O . SER A 1 274 ? 8.593 10.076 -26.976 1.00 91.19 274 SER A O 1
ATOM 2072 N N . ASP A 1 275 ? 8.702 7.933 -26.294 1.00 91.00 275 ASP A N 1
ATOM 2073 C CA . ASP A 1 275 ? 7.257 7.730 -26.165 1.00 91.00 275 ASP A CA 1
ATOM 2074 C C . ASP A 1 275 ? 6.752 8.227 -24.795 1.00 91.00 275 ASP A C 1
ATOM 2076 O O . ASP A 1 275 ? 5.551 8.367 -24.562 1.00 91.00 275 ASP A O 1
ATOM 2080 N N . ILE A 1 276 ? 7.675 8.572 -23.885 1.00 91.69 276 ILE A N 1
ATOM 2081 C CA . ILE A 1 276 ? 7.364 9.152 -22.580 1.00 91.69 276 ILE A CA 1
ATOM 2082 C C . ILE A 1 276 ? 6.918 10.608 -22.766 1.00 91.69 276 ILE A C 1
ATOM 2084 O O . ILE A 1 276 ? 7.729 11.526 -22.876 1.00 91.69 276 ILE A O 1
ATOM 2088 N N . GLY A 1 277 ? 5.603 10.838 -22.733 1.00 88.44 277 GLY A N 1
ATOM 2089 C CA . GLY A 1 277 ? 5.015 12.184 -22.803 1.00 88.44 277 GLY A CA 1
ATOM 2090 C C . GLY A 1 277 ? 5.225 13.049 -21.548 1.00 88.44 277 GLY A C 1
ATOM 2091 O O . GLY A 1 277 ? 4.944 14.250 -21.566 1.00 88.44 277 GLY A O 1
ATOM 2092 N N . LEU A 1 278 ? 5.712 12.464 -20.448 1.00 88.50 278 LEU A N 1
ATOM 2093 C CA . LEU A 1 278 ? 5.954 13.157 -19.182 1.00 88.50 278 LEU A CA 1
ATOM 2094 C C . LEU A 1 278 ? 7.332 13.829 -19.169 1.00 88.50 278 LEU A C 1
ATOM 2096 O O . LEU A 1 278 ? 8.355 13.207 -19.443 1.00 88.50 278 LEU A O 1
ATOM 2100 N N . ARG A 1 279 ? 7.373 15.111 -18.796 1.00 86.94 279 ARG A N 1
ATOM 2101 C CA . ARG A 1 279 ? 8.618 15.893 -18.767 1.00 86.94 279 ARG A CA 1
ATOM 2102 C C . ARG A 1 279 ? 9.409 15.662 -17.478 1.00 86.94 279 ARG A C 1
ATOM 2104 O O . ARG A 1 279 ? 8.830 15.659 -16.396 1.00 86.94 279 ARG A O 1
ATOM 2111 N N . GLY A 1 280 ? 10.735 15.592 -17.589 1.00 88.69 280 GLY A N 1
ATOM 2112 C CA . GLY A 1 280 ? 11.670 15.574 -16.457 1.00 88.69 280 GLY A CA 1
ATOM 2113 C C . GLY A 1 280 ? 12.197 14.182 -16.095 1.00 88.69 280 GLY A C 1
ATOM 2114 O O . GLY A 1 280 ? 11.490 13.185 -16.191 1.00 88.69 280 GLY A O 1
ATOM 2115 N N . GLU A 1 281 ? 13.450 14.121 -15.639 1.00 88.12 281 GLU A N 1
ATOM 2116 C CA . GLU A 1 281 ? 14.151 12.851 -15.385 1.00 88.12 281 GLU A CA 1
ATOM 2117 C C . GLU A 1 281 ? 13.512 12.008 -14.268 1.00 88.12 281 GLU A C 1
ATOM 2119 O O . GLU A 1 281 ? 13.468 10.787 -14.377 1.00 88.12 281 GLU A O 1
ATOM 2124 N N . HIS A 1 282 ? 12.927 12.640 -13.246 1.00 89.56 282 HIS A N 1
ATOM 2125 C CA . HIS A 1 282 ? 12.176 11.934 -12.200 1.00 89.56 282 HIS A CA 1
ATOM 2126 C C . HIS A 1 282 ? 10.938 11.206 -12.756 1.00 89.56 282 HIS A C 1
ATOM 2128 O O . HIS A 1 282 ? 10.513 10.192 -12.211 1.00 89.56 282 HIS A O 1
ATOM 2134 N N . ASN A 1 283 ? 10.356 11.687 -13.861 1.00 93.38 283 ASN A N 1
ATOM 2135 C CA . ASN A 1 283 ? 9.257 10.983 -14.517 1.00 93.38 283 ASN A CA 1
ATOM 2136 C C . ASN A 1 283 ? 9.741 9.781 -15.327 1.00 93.38 283 ASN A C 1
ATOM 2138 O O . ASN A 1 283 ? 8.999 8.814 -15.442 1.00 93.38 283 ASN A O 1
ATOM 2142 N N . VAL A 1 284 ? 10.985 9.785 -15.814 1.00 95.00 284 VAL A N 1
ATOM 2143 C CA . VAL A 1 284 ? 11.595 8.582 -16.403 1.00 95.00 284 VAL A CA 1
ATOM 2144 C C . VAL A 1 284 ? 11.747 7.494 -15.338 1.00 95.00 284 VAL A C 1
ATOM 2146 O O . VAL A 1 284 ? 11.461 6.336 -15.615 1.00 95.00 284 VAL A O 1
ATOM 2149 N N . GLU A 1 285 ? 12.121 7.855 -14.109 1.00 96.75 285 GLU A N 1
ATOM 2150 C CA . GLU A 1 285 ? 12.177 6.923 -12.971 1.00 96.75 285 GLU A CA 1
ATOM 2151 C C . GLU A 1 285 ? 10.790 6.375 -12.601 1.00 96.75 285 GLU A C 1
ATOM 2153 O O . GLU A 1 285 ? 10.633 5.162 -12.463 1.00 96.75 285 GLU A O 1
ATOM 2158 N N . ASN A 1 286 ? 9.765 7.235 -12.540 1.00 97.94 286 ASN A N 1
ATOM 2159 C CA . ASN A 1 286 ? 8.378 6.794 -12.341 1.00 97.94 286 ASN A CA 1
ATOM 2160 C C . ASN A 1 286 ? 7.925 5.820 -13.446 1.00 97.94 286 ASN A C 1
ATOM 2162 O O . ASN A 1 286 ? 7.285 4.812 -13.156 1.00 97.94 286 ASN A O 1
ATOM 2166 N N . VAL A 1 287 ? 8.270 6.096 -14.711 1.00 98.00 287 VAL A N 1
ATOM 2167 C CA . VAL A 1 287 ? 7.932 5.231 -15.854 1.00 98.00 287 VAL A CA 1
ATOM 2168 C C . VAL A 1 287 ? 8.689 3.909 -15.803 1.00 98.00 287 VAL A C 1
ATOM 2170 O O . VAL A 1 287 ? 8.076 2.871 -16.016 1.00 98.00 287 VAL A O 1
ATOM 2173 N N . LEU A 1 288 ? 9.984 3.911 -15.481 1.00 98.25 288 LEU A N 1
ATOM 2174 C CA . LEU A 1 288 ? 10.776 2.690 -15.305 1.00 98.25 288 LEU A CA 1
ATOM 2175 C C . LEU A 1 288 ? 10.146 1.766 -14.257 1.00 98.25 288 LEU A C 1
ATOM 2177 O O . LEU A 1 288 ? 9.955 0.576 -14.511 1.00 98.25 288 LEU A O 1
ATOM 2181 N N . ALA A 1 289 ? 9.794 2.326 -13.098 1.00 98.69 289 ALA A N 1
ATOM 2182 C CA . ALA A 1 289 ? 9.146 1.590 -12.024 1.00 98.69 289 ALA A CA 1
ATOM 2183 C C . ALA A 1 289 ? 7.749 1.092 -12.433 1.00 98.69 289 ALA A C 1
ATOM 2185 O O . ALA A 1 289 ? 7.414 -0.070 -12.191 1.00 98.69 289 ALA A O 1
ATOM 2186 N N . ALA A 1 290 ? 6.950 1.941 -13.090 1.00 98.69 290 ALA A N 1
ATOM 2187 C CA . ALA A 1 290 ? 5.606 1.586 -13.531 1.00 98.69 290 ALA A CA 1
ATOM 2188 C C . ALA A 1 290 ? 5.604 0.497 -14.612 1.00 98.69 290 ALA A C 1
ATOM 2190 O O . ALA A 1 290 ? 4.847 -0.465 -14.507 1.00 98.69 290 ALA A O 1
ATOM 2191 N N . ALA A 1 291 ? 6.473 0.618 -15.615 1.00 98.44 291 ALA A N 1
ATOM 2192 C CA . ALA A 1 291 ? 6.622 -0.346 -16.698 1.00 98.44 291 ALA A CA 1
ATOM 2193 C C . ALA A 1 291 ? 7.094 -1.707 -16.166 1.00 98.44 291 ALA A C 1
ATOM 2195 O O . ALA A 1 291 ? 6.523 -2.734 -16.524 1.00 98.44 291 ALA A O 1
ATOM 2196 N N . ALA A 1 292 ? 8.066 -1.720 -15.244 1.00 98.75 292 ALA A N 1
ATOM 2197 C CA . ALA A 1 292 ? 8.504 -2.943 -14.571 1.00 98.75 292 ALA A CA 1
ATOM 2198 C C . ALA A 1 292 ? 7.357 -3.621 -13.803 1.00 98.75 292 ALA A C 1
ATOM 2200 O O . ALA A 1 292 ? 7.132 -4.822 -13.951 1.00 98.75 292 ALA A O 1
ATOM 2201 N N . ALA A 1 293 ? 6.609 -2.852 -13.004 1.00 98.81 293 ALA A N 1
ATOM 2202 C CA . ALA A 1 293 ? 5.496 -3.379 -12.221 1.00 98.81 293 ALA A CA 1
ATOM 2203 C C . ALA A 1 293 ? 4.347 -3.882 -13.106 1.00 98.81 293 ALA A C 1
ATOM 2205 O O . ALA A 1 293 ? 3.779 -4.935 -12.824 1.00 98.81 293 ALA A O 1
ATOM 2206 N N . ALA A 1 294 ? 4.024 -3.171 -14.189 1.00 98.75 294 ALA A N 1
ATOM 2207 C CA . ALA A 1 294 ? 2.981 -3.575 -15.124 1.00 98.75 294 ALA A CA 1
ATOM 2208 C C . ALA A 1 294 ? 3.367 -4.833 -15.916 1.00 98.75 294 ALA A C 1
ATOM 2210 O O . ALA A 1 294 ? 2.548 -5.743 -16.048 1.00 98.75 294 ALA A O 1
ATOM 2211 N N . PHE A 1 295 ? 4.621 -4.925 -16.370 1.00 98.62 295 PHE A N 1
ATOM 2212 C CA . PHE A 1 295 ? 5.148 -6.106 -17.055 1.00 98.62 295 PHE A CA 1
ATOM 2213 C C . PHE A 1 295 ? 5.074 -7.353 -16.162 1.00 98.62 295 PHE A C 1
ATOM 2215 O O . PHE A 1 295 ? 4.478 -8.359 -16.543 1.00 98.62 295 PHE A O 1
ATOM 2222 N N . LEU A 1 296 ? 5.554 -7.261 -14.916 1.00 98.44 296 LEU A N 1
ATOM 2223 C CA . LEU A 1 296 ? 5.415 -8.330 -13.912 1.00 98.44 296 LEU A CA 1
ATOM 2224 C C . LEU A 1 296 ? 3.947 -8.578 -13.494 1.00 98.44 296 LEU A C 1
ATOM 2226 O O . LEU A 1 296 ? 3.573 -9.662 -13.026 1.00 98.44 296 LEU A O 1
ATOM 2230 N N . GLY A 1 297 ? 3.091 -7.569 -13.664 1.00 97.94 297 GLY A N 1
ATOM 2231 C CA . GLY A 1 297 ? 1.641 -7.643 -13.502 1.00 97.94 297 GLY A CA 1
ATOM 2232 C C . GLY A 1 297 ? 0.940 -8.427 -14.615 1.00 97.94 297 GLY A C 1
ATOM 2233 O O . GLY A 1 297 ? -0.190 -8.866 -14.409 1.00 97.94 297 GLY A O 1
ATOM 2234 N N . GLY A 1 298 ? 1.623 -8.681 -15.736 1.00 97.88 298 GLY A N 1
ATOM 2235 C CA . GLY A 1 298 ? 1.120 -9.441 -16.880 1.00 97.88 298 GLY A CA 1
ATOM 2236 C C . GLY A 1 298 ? 0.793 -8.598 -18.115 1.00 97.88 298 GLY A C 1
ATOM 2237 O O . GLY A 1 298 ? 0.238 -9.140 -19.070 1.00 97.88 298 GLY A O 1
ATOM 2238 N N . ALA A 1 299 ? 1.109 -7.297 -18.128 1.00 98.12 299 ALA A N 1
ATOM 2239 C CA . ALA A 1 299 ? 1.006 -6.497 -19.346 1.00 98.12 299 ALA A CA 1
ATOM 2240 C C . ALA A 1 299 ? 2.061 -6.946 -20.368 1.00 98.12 299 ALA A C 1
ATOM 2242 O O . ALA A 1 299 ? 3.228 -7.147 -20.030 1.00 98.12 299 ALA A O 1
ATOM 2243 N N . SER A 1 300 ? 1.654 -7.098 -21.629 1.00 97.00 300 SER A N 1
ATOM 2244 C CA . SER A 1 300 ? 2.591 -7.403 -22.710 1.00 97.00 300 SER A CA 1
ATOM 2245 C C . SER A 1 300 ? 3.429 -6.167 -23.059 1.00 97.00 300 SER A C 1
ATOM 2247 O O . SER A 1 300 ? 2.938 -5.050 -22.900 1.00 97.00 300 SER A O 1
ATOM 2249 N N . PRO A 1 301 ? 4.652 -6.324 -23.601 1.00 95.12 301 PRO A N 1
ATOM 2250 C CA . PRO A 1 301 ? 5.481 -5.182 -23.993 1.00 95.12 301 PRO A CA 1
ATOM 2251 C C . PRO A 1 301 ? 4.782 -4.223 -24.959 1.00 95.12 301 PRO A C 1
ATOM 2253 O O . PRO A 1 301 ? 4.952 -3.025 -24.856 1.00 95.12 301 PRO A O 1
ATOM 2256 N N . ALA A 1 302 ? 3.947 -4.737 -25.865 1.00 93.94 302 ALA A N 1
ATOM 2257 C CA . ALA A 1 302 ? 3.216 -3.905 -26.820 1.00 93.94 302 ALA A CA 1
ATOM 2258 C C . ALA A 1 302 ? 2.085 -3.067 -26.190 1.00 93.94 302 ALA A C 1
ATOM 2260 O O . ALA A 1 302 ? 1.589 -2.150 -26.838 1.00 93.94 302 ALA A O 1
ATOM 2261 N N . ALA A 1 303 ? 1.634 -3.416 -24.981 1.00 93.38 303 ALA A N 1
ATOM 2262 C CA . ALA A 1 303 ? 0.589 -2.694 -24.257 1.00 93.38 303 ALA A CA 1
ATOM 2263 C C . ALA A 1 303 ? 1.142 -1.669 -23.248 1.00 93.38 303 ALA A C 1
ATOM 2265 O O . ALA A 1 303 ? 0.359 -0.894 -22.696 1.00 93.38 303 ALA A O 1
ATOM 2266 N N . ILE A 1 304 ? 2.453 -1.708 -22.982 1.00 92.62 304 ILE A N 1
ATOM 2267 C CA . ILE A 1 304 ? 3.189 -0.801 -22.087 1.00 92.62 304 ILE A CA 1
ATOM 2268 C C . ILE A 1 304 ? 3.646 0.426 -22.876 1.00 92.62 304 ILE A C 1
ATOM 2270 O O . ILE A 1 304 ? 3.537 1.536 -22.309 1.00 92.62 304 ILE A O 1
#

Secondary structure (DSSP, 8-state):
-------TT-EEEEE--SHHHHHHHHHHHTTT-EEEEEESS-GGGS-TTHHHHHHTT-EEEESS--HHHHHT-SEEEE-TTS-TT-HHHHHHHHTT-EEEEHHHHHHHH--SEEEEEE-SSSHHHHHHHHHHHHHHTT--EEEEESSSS-GGGGTTT--TT-EEEEE--HHHHTT-SS---SEEEE----S--TTTSSSHHHHHHHHHGGGTT--TTSEEEEESSSSSGGGG--SSSEEEEEESSS--SSEEEEETTEEEEEETTEEEEEEEGGG--S-SHHHHHHHHHHHHHHHHHT--GGG-

pLDDT: mean 95.68, std 4.46, range [62.75, 98.94]

Foldseek 3Di:
DQDADQLAAFEEEQEDQDQLSLLLLLLSLVRHHQYEYEYLAAPVPHDPSVVVSVVSVYHYHYNDDDLVSLCPGQEYEYELPDACPPPSNVVSVVSVRAYAYSLQVLQNLAAAAEEEEEEPDLLVVLLVLLQVLCVLLVQAEAGEEPPDHNSNVCRVVHYNRYYYRYYDALSNQQRHDQDAGLEYEYQEQDDDPCVRQVDSVSRVVSNLSNHVNYAQSGEYEYEPPYPPRVVSDDPGYHYAYEYAPDDDQAAWYDDPQFIWGDDPRDIDTQDGVVVPPDDDPSVVSSVRRSSRSNVVVPRDSVSD

Nearest PDB structures (foldseek):
  3lk7-assembly1_A  TM=9.421E-01  e=1.774E-27  Streptococcus agalactiae serogroup V
  9bn9-assembly1_A  TM=9.202E-01  e=1.202E-23  Escherichia coli K-12
  2uag-assembly1_A  TM=9.250E-01  e=2.982E-23  Escherichia coli
  4uag-assembly1_A  TM=9.247E-01  e=3.501E-23  Escherichia coli
  5a5f-assembly1_A  TM=9.125E-01  e=2.043E-22  Escherichia coli K-12

Radius of gyration: 19.95 Å; Cα contacts (8 Å, |Δi|>4): 694; chains: 1; bounding box: 50×38×55 Å

Solvent-accessible surface area (backbone atoms only — not comparable to full-atom values): 15851 Å² total; per-residue (Å²): 130,79,75,78,82,82,48,58,77,32,34,33,37,25,38,36,60,54,75,56,20,45,51,49,43,52,55,40,32,77,47,47,22,50,32,37,40,31,25,65,54,44,70,93,79,48,59,77,67,57,56,57,37,52,77,60,68,39,44,80,39,62,53,36,84,59,58,68,62,48,64,70,30,64,33,34,37,43,25,57,90,50,75,79,79,42,66,50,52,51,52,14,47,75,71,68,28,47,61,29,11,54,57,30,59,21,54,58,62,39,38,44,45,36,36,35,27,28,43,65,60,60,30,68,62,22,35,51,45,26,38,49,35,28,41,71,47,71,42,53,59,45,69,22,24,73,60,92,42,40,45,51,76,44,27,88,76,39,38,76,76,20,40,37,28,26,27,44,50,42,58,39,35,68,30,46,84,71,45,52,35,47,33,29,37,40,57,39,69,60,97,68,66,62,93,79,25,96,38,73,65,55,44,51,54,26,48,45,42,56,52,68,57,29,40,70,89,18,38,37,37,36,20,66,75,36,94,49,41,63,83,59,65,68,85,47,28,44,67,25,31,24,24,77,88,44,85,56,80,29,25,19,20,45,53,93,61,32,34,31,38,25,51,97,83,45,76,42,72,39,44,49,56,84,72,56,87,63,81,58,72,72,45,52,51,31,47,38,50,16,50,45,52,23,42,79,69,67,34,52,48,93,45,92

Sequence (304 aa):
MKPGIKLEGKRVLVVGLARTGVASALFCAARGAHVTATDEKPEAELPTAVDDLRAAGVALELGGHRAETFLAQDLIIQSPGVPAEMECFVAARNAGVAVWSEVELAWRFLRGRLIAVTGSNGKTTTTALVGHILSSAGLPTLVGGNIGTPLISLVDLSSNATLAVAEMSSFQLETIVALRPDIAVWLNLTPDHLDRHASFQLYGQAKARIFENQTENDAAILNADDAETPRYAPSGPRVHWFSRTRRVMSGAFVRENEIVFRQDGEETVLLRRSDIGLRGEHNVENVLAAAAAAFLGGASPAAI